Protein AF-A0A382L899-F1 (afdb_monomer)

Secondary structure (DSSP, 8-state):
-EEE--SSGGG-EEEEEEE--TTSSS-TT---TT-EEEEEETTS-EEEEEEE-HHHH-SSPPTT--EEEEE--HHHHTT--TT-EEEEEEE-TTS-EEEEEEEPPPP--EES--TT---TTS--GGG-PPTT--EEEEEPPPTT---EEEEEEE-SHHHHHGGGT----SSEEEEEEE-STT--EEEE-S--

Nearest PDB structures (foldseek):
  9eq7-assembly1_Z  TM=5.914E-01  e=5.372E-01  Halobacterium salinarum
  6tzz-assembly2_B  TM=4.835E-01  e=3.837E-01  Tetrahymena thermophila
  8cwm-assembly1_F  TM=2.774E-01  e=1.393E+00  Saccharolobus islandicus REY15A
  7pav-assembly1_B  TM=2.976E-01  e=3.823E+00  Homo sapiens
  8d3t-assembly1_A  TM=3.963E-01  e=7.924E+00  Populus trichocarpa

Mean predicted aligned error: 8.13 Å

Radius of gyration: 20.51 Å; Cα contacts (8 Å, |Δi|>4): 385; chains: 1; bounding box: 55×34×56 Å

Structure (mmCIF, N/CA/C/O backbone):
data_AF-A0A382L899-F1
#
_entry.id   AF-A0A382L899-F1
#
loop_
_atom_site.group_PDB
_atom_site.id
_atom_site.type_symbol
_atom_site.label_atom_id
_atom_site.label_alt_id
_atom_site.label_comp_id
_atom_site.label_asym_id
_atom_site.label_entity_id
_atom_site.label_seq_id
_atom_site.pdbx_PDB_ins_code
_atom_site.Cartn_x
_atom_site.Cartn_y
_atom_site.Cartn_z
_atom_site.occupancy
_atom_site.B_iso_or_equiv
_atom_site.auth_seq_id
_atom_site.auth_comp_id
_atom_site.auth_asym_id
_atom_site.auth_atom_id
_atom_site.pdbx_PDB_model_num
ATOM 1 N N . VAL A 1 1 ? -6.346 2.398 3.338 1.00 85.19 1 VAL A N 1
ATOM 2 C CA . VAL A 1 1 ? -5.370 2.426 4.455 1.00 85.19 1 VAL A CA 1
ATOM 3 C C . VAL A 1 1 ? -4.078 1.818 3.960 1.00 85.19 1 VAL A C 1
ATOM 5 O O . VAL A 1 1 ? -4.133 0.823 3.250 1.00 85.19 1 VAL A O 1
ATOM 8 N N . PHE A 1 2 ? -2.958 2.427 4.316 1.00 88.25 2 PHE A N 1
ATOM 9 C CA . PHE A 1 2 ? -1.604 1.982 4.032 1.00 88.25 2 PHE A CA 1
ATOM 10 C C . PHE A 1 2 ? -0.895 1.750 5.362 1.00 88.25 2 PHE A C 1
ATOM 12 O O . PHE A 1 2 ? -0.991 2.583 6.266 1.00 88.25 2 PHE A O 1
ATOM 19 N N . VAL A 1 3 ? -0.206 0.619 5.461 1.00 88.62 3 VAL A N 1
ATOM 20 C CA . VAL A 1 3 ? 0.622 0.258 6.611 1.00 88.62 3 VAL A CA 1
ATOM 21 C C . VAL A 1 3 ? 2.033 0.048 6.093 1.00 88.62 3 VAL A C 1
ATOM 23 O O . VAL A 1 3 ? 2.246 -0.799 5.226 1.00 88.62 3 VAL A O 1
ATOM 26 N N . THR A 1 4 ? 2.966 0.834 6.610 1.00 88.94 4 THR A N 1
ATOM 27 C CA . THR A 1 4 ? 4.389 0.741 6.300 1.00 88.94 4 THR A CA 1
ATOM 28 C C . THR A 1 4 ? 5.099 0.251 7.547 1.00 88.94 4 THR A C 1
ATOM 30 O O . THR A 1 4 ? 5.046 0.921 8.578 1.00 88.94 4 THR A O 1
ATOM 33 N N . LEU A 1 5 ? 5.746 -0.910 7.443 1.00 90.06 5 LEU A N 1
ATOM 34 C CA . LEU A 1 5 ? 6.686 -1.372 8.455 1.00 90.06 5 LEU A CA 1
ATOM 35 C C . LEU A 1 5 ? 8.097 -0.966 8.033 1.00 90.06 5 LEU A C 1
ATOM 37 O O . LEU A 1 5 ? 8.497 -1.258 6.904 1.00 90.06 5 LEU A O 1
ATOM 41 N N . ALA A 1 6 ? 8.812 -0.284 8.918 1.00 88.56 6 ALA A N 1
ATOM 42 C CA . ALA A 1 6 ? 10.205 0.094 8.723 1.00 88.56 6 ALA A CA 1
ATOM 43 C C . ALA A 1 6 ? 11.147 -0.928 9.387 1.00 88.56 6 ALA A C 1
ATOM 45 O O . ALA A 1 6 ? 10.700 -1.850 10.073 1.00 88.56 6 ALA A O 1
ATOM 46 N N . GLU A 1 7 ? 12.455 -0.802 9.140 1.00 85.50 7 GLU A N 1
ATOM 47 C CA . GLU A 1 7 ? 13.456 -1.624 9.839 1.00 85.50 7 GLU A CA 1
ATOM 48 C C . GLU A 1 7 ? 13.479 -1.314 11.340 1.00 85.50 7 GLU A C 1
ATOM 50 O O . GLU A 1 7 ? 13.544 -2.234 12.157 1.00 85.50 7 GLU A O 1
ATOM 55 N N . ASP A 1 8 ? 13.385 -0.029 11.693 1.00 90.19 8 ASP A N 1
ATOM 56 C CA . ASP A 1 8 ? 13.096 0.418 13.050 1.00 90.19 8 ASP A CA 1
ATOM 57 C C . ASP A 1 8 ? 11.579 0.515 13.225 1.00 90.19 8 ASP A C 1
ATOM 59 O O . ASP A 1 8 ? 10.897 1.228 12.488 1.00 90.19 8 ASP A O 1
ATOM 63 N N . SER A 1 9 ? 11.035 -0.199 14.209 1.00 91.88 9 SER A N 1
ATOM 64 C CA . SER A 1 9 ? 9.599 -0.179 14.475 1.00 91.88 9 SER A CA 1
ATOM 65 C C . SER A 1 9 ? 9.089 1.213 14.843 1.00 91.88 9 SER A C 1
ATOM 67 O O . SER A 1 9 ? 7.928 1.512 14.583 1.00 91.88 9 SER A O 1
ATOM 69 N N . GLU A 1 10 ? 9.924 2.082 15.417 1.00 93.06 10 GLU A N 1
ATOM 70 C CA . GLU A 1 10 ? 9.529 3.460 15.744 1.00 93.06 10 GLU A CA 1
ATOM 71 C C . GLU A 1 10 ? 9.222 4.304 14.495 1.00 93.06 10 GLU A C 1
ATOM 73 O O . GLU A 1 10 ? 8.473 5.278 14.581 1.00 93.06 10 GLU A O 1
ATOM 78 N N . ASP A 1 11 ? 9.710 3.878 13.327 1.00 93.25 11 ASP A N 1
ATOM 79 C CA . ASP A 1 11 ? 9.445 4.503 12.030 1.00 93.25 11 ASP A CA 1
ATOM 80 C C . ASP A 1 11 ? 8.242 3.873 11.297 1.00 93.25 11 ASP A C 1
ATOM 82 O O . ASP A 1 11 ? 7.959 4.203 10.140 1.00 93.25 11 ASP A O 1
ATOM 86 N N . ASN A 1 12 ? 7.501 2.964 11.943 1.00 95.06 12 ASN A N 1
ATOM 87 C CA . ASN A 1 12 ? 6.272 2.414 11.377 1.00 95.06 12 ASN A CA 1
ATOM 88 C C . ASN A 1 12 ? 5.220 3.512 11.167 1.00 95.06 12 ASN A C 1
ATOM 90 O O . ASN A 1 12 ? 4.975 4.358 12.028 1.00 95.06 12 ASN A O 1
ATOM 94 N N . VAL A 1 13 ? 4.502 3.438 10.044 1.00 95.19 13 VAL A N 1
ATOM 95 C CA . VAL A 1 13 ? 3.466 4.418 9.692 1.00 95.19 13 VAL A CA 1
ATOM 96 C C . VAL A 1 13 ? 2.171 3.722 9.300 1.00 95.19 13 VAL A C 1
ATOM 98 O O . VAL A 1 13 ? 2.149 2.840 8.441 1.00 95.19 13 VAL A O 1
ATOM 101 N N . VAL A 1 14 ? 1.057 4.182 9.874 1.00 96.25 14 VAL A N 1
ATOM 102 C CA . VAL A 1 14 ? -0.297 3.809 9.447 1.00 96.25 14 VAL A CA 1
ATOM 103 C C . VAL A 1 14 ? -1.040 5.060 9.013 1.00 96.25 14 VAL A C 1
ATOM 105 O O . VAL A 1 14 ? -1.263 5.970 9.812 1.00 96.25 14 VAL A O 1
ATOM 108 N N . ARG A 1 15 ? -1.444 5.096 7.744 1.00 96.00 15 ARG A N 1
ATOM 109 C CA . ARG A 1 15 ? -2.115 6.252 7.141 1.00 96.00 15 ARG A CA 1
ATOM 110 C C . ARG A 1 15 ? -3.273 5.851 6.244 1.00 96.00 15 ARG A C 1
ATOM 112 O O . ARG A 1 15 ? -3.323 4.741 5.716 1.00 96.00 15 ARG A O 1
ATOM 119 N N . ALA A 1 16 ? -4.216 6.750 6.029 1.00 94.81 16 ALA A N 1
ATOM 120 C CA . ALA A 1 16 ? -5.338 6.534 5.128 1.00 94.81 16 ALA A CA 1
ATOM 121 C C . ALA A 1 16 ? -5.634 7.811 4.357 1.00 94.81 16 ALA A C 1
ATOM 123 O O . ALA A 1 16 ? -5.711 8.878 4.947 1.00 94.81 16 ALA A O 1
ATOM 124 N N . PHE A 1 17 ? -5.842 7.693 3.051 1.00 93.38 17 PHE A N 1
ATOM 125 C CA . PHE A 1 17 ? -6.373 8.779 2.243 1.00 93.38 17 PHE A CA 1
ATOM 126 C C . PHE A 1 17 ? -7.778 8.393 1.789 1.00 93.38 17 PHE A C 1
ATOM 128 O O . PHE A 1 17 ? -7.949 7.353 1.147 1.00 93.38 17 PHE A O 1
ATOM 135 N N . LEU A 1 18 ? -8.776 9.183 2.179 1.00 92.31 18 LEU A N 1
ATOM 136 C CA . LEU A 1 18 ? -10.170 8.990 1.786 1.00 92.31 18 LEU A CA 1
ATOM 137 C C . LEU A 1 18 ? -10.509 10.001 0.696 1.00 92.31 18 LEU A C 1
ATOM 139 O O . LEU A 1 18 ? -10.332 11.201 0.897 1.00 92.31 18 LEU A O 1
ATOM 143 N N . HIS A 1 19 ? -11.014 9.518 -0.436 1.00 89.31 19 HIS A N 1
ATOM 144 C CA . HIS A 1 19 ? -11.458 10.360 -1.541 1.00 89.31 19 HIS A CA 1
ATOM 145 C C . HIS A 1 19 ? -12.706 9.781 -2.212 1.00 89.31 19 HIS A C 1
ATOM 147 O O . HIS A 1 19 ? -12.933 8.568 -2.202 1.00 89.31 19 HIS A O 1
ATOM 153 N N . GLY A 1 20 ? -13.502 10.657 -2.826 1.00 82.62 20 GLY A N 1
ATOM 154 C CA . GLY A 1 20 ? -14.602 10.250 -3.695 1.00 82.62 20 GLY A CA 1
ATOM 155 C C . GLY A 1 20 ? -14.071 9.668 -5.005 1.00 82.62 20 GLY A C 1
ATOM 156 O O . GLY A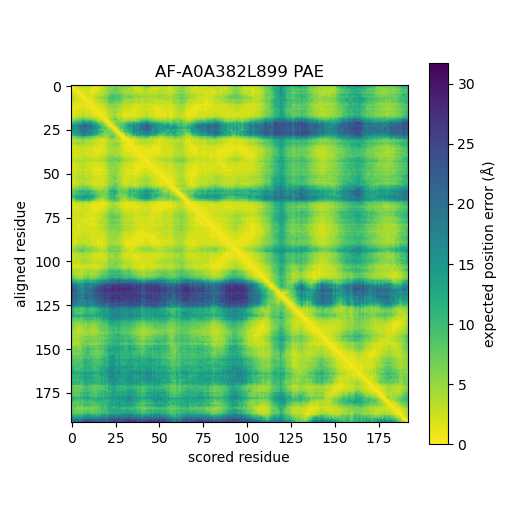 1 20 ? -13.020 10.078 -5.506 1.00 82.62 20 GLY A O 1
ATOM 157 N N . THR A 1 21 ? -14.793 8.710 -5.581 1.00 74.12 21 THR A N 1
ATOM 158 C CA . THR A 1 21 ? -14.499 8.206 -6.931 1.00 74.12 21 THR A CA 1
ATOM 159 C C . THR A 1 21 ? -15.583 8.685 -7.893 1.00 74.12 21 THR A C 1
ATOM 161 O O . THR A 1 21 ? -16.743 8.739 -7.493 1.00 74.12 21 THR A O 1
ATOM 164 N N . PRO A 1 22 ? -15.270 8.978 -9.170 1.00 65.38 22 PRO A N 1
ATOM 165 C CA . PRO A 1 22 ? -16.273 9.435 -10.139 1.00 65.38 22 PRO A CA 1
ATOM 166 C C . PRO A 1 22 ? -17.420 8.441 -10.383 1.00 65.38 22 PRO A C 1
ATOM 168 O O . PRO A 1 22 ? -18.494 8.835 -10.824 1.00 65.38 22 PRO A O 1
ATOM 171 N N . ALA A 1 23 ? -17.184 7.150 -10.125 1.00 64.88 23 ALA A N 1
ATOM 172 C CA . ALA A 1 23 ? -18.192 6.092 -10.204 1.00 64.88 23 ALA A CA 1
ATOM 173 C C . ALA A 1 23 ? -18.998 5.919 -8.899 1.00 64.88 23 ALA A C 1
ATOM 175 O O . ALA A 1 23 ? -19.940 5.128 -8.858 1.00 64.88 23 ALA A O 1
ATOM 176 N N . GLY A 1 24 ? -18.604 6.611 -7.828 1.00 64.31 24 GLY A N 1
ATOM 177 C CA . GLY A 1 24 ? -19.260 6.592 -6.528 1.00 64.31 24 GLY A CA 1
ATOM 178 C C . GLY A 1 24 ? -20.363 7.642 -6.403 1.00 64.31 24 GLY A C 1
ATOM 179 O O . GLY A 1 24 ? -20.535 8.508 -7.255 1.00 64.31 24 GLY A O 1
ATOM 180 N N . ALA A 1 25 ? -21.118 7.559 -5.306 1.00 64.12 25 ALA A N 1
ATOM 181 C CA . ALA A 1 25 ? -22.147 8.544 -4.967 1.00 64.12 25 ALA A CA 1
ATOM 182 C C . ALA A 1 25 ? -21.564 9.897 -4.509 1.00 64.12 25 ALA A C 1
ATOM 184 O O . ALA A 1 25 ? -22.263 10.906 -4.538 1.00 64.12 25 ALA A O 1
ATOM 185 N N . GLU A 1 26 ? -20.293 9.908 -4.101 1.00 66.19 26 GLU A N 1
ATOM 186 C CA . GLU A 1 26 ? -19.588 11.080 -3.582 1.00 66.19 26 GLU A CA 1
ATOM 187 C C . GLU A 1 26 ? -18.778 11.762 -4.689 1.00 66.19 26 GLU A C 1
ATOM 189 O O . GLU A 1 26 ? -18.123 11.097 -5.496 1.00 66.19 26 GLU A O 1
ATOM 194 N N . SER A 1 27 ? -18.781 13.096 -4.704 1.00 65.25 27 SER A N 1
ATOM 195 C CA . SER A 1 27 ? -17.999 13.865 -5.676 1.00 65.25 27 SER A CA 1
ATOM 196 C C . SER A 1 27 ? -16.500 13.611 -5.493 1.00 65.25 27 SER A C 1
ATOM 198 O O . SER A 1 27 ? -16.002 13.562 -4.369 1.00 65.25 27 SER A O 1
ATOM 200 N N . GLY A 1 28 ? -15.742 13.566 -6.593 1.00 63.97 28 GLY A N 1
ATOM 201 C CA . GLY A 1 28 ? -14.272 13.555 -6.549 1.00 63.97 28 GLY A CA 1
ATOM 202 C C . GLY A 1 28 ? -13.659 14.791 -5.870 1.00 63.97 28 GLY A C 1
ATOM 203 O O . GLY A 1 28 ? -12.487 14.772 -5.512 1.00 63.97 28 GLY A O 1
ATOM 204 N N . SER A 1 29 ? -14.448 15.849 -5.650 1.00 70.56 29 SER A N 1
ATOM 205 C CA . SER A 1 29 ? -14.047 17.080 -4.954 1.00 70.56 29 SER A CA 1
ATOM 206 C C . SER A 1 29 ? -14.394 17.113 -3.457 1.00 70.56 29 SER A C 1
ATOM 208 O O . SER A 1 29 ? -14.235 18.151 -2.819 1.00 70.56 29 SER A O 1
ATOM 210 N N . GLN A 1 30 ? -14.957 16.039 -2.907 1.00 82.00 30 GLN A N 1
ATOM 211 C CA . GLN A 1 30 ? -15.430 15.995 -1.523 1.00 82.00 30 GLN A CA 1
ATOM 212 C C . GLN A 1 30 ? -14.285 15.754 -0.531 1.00 82.00 30 GLN A C 1
ATOM 214 O O . GLN A 1 30 ? -13.369 14.979 -0.810 1.00 82.00 30 GLN A O 1
ATOM 219 N N . THR A 1 31 ? -14.360 16.399 0.635 1.00 88.69 31 THR A N 1
ATOM 220 C CA . THR A 1 31 ? -13.518 16.086 1.798 1.00 88.69 31 THR A CA 1
ATOM 221 C C . THR A 1 31 ? -14.302 15.256 2.810 1.00 88.69 31 THR A C 1
ATOM 223 O O . THR A 1 31 ? -15.532 15.205 2.783 1.00 88.69 31 THR A O 1
ATOM 226 N N . PHE A 1 32 ? -13.573 14.576 3.687 1.00 93.12 32 PHE A N 1
ATOM 227 C CA . PHE A 1 32 ? -14.106 13.630 4.665 1.00 93.12 32 PHE A CA 1
ATOM 228 C C . PHE A 1 32 ? -13.592 13.966 6.068 1.00 93.12 32 PHE A C 1
ATOM 230 O O . PHE A 1 32 ? -13.299 13.071 6.849 1.00 93.12 32 PHE A O 1
ATOM 237 N N . ASP A 1 33 ? -13.433 15.254 6.382 1.00 94.19 33 ASP A N 1
ATOM 238 C CA . ASP A 1 33 ? -12.776 15.730 7.612 1.00 94.19 33 ASP A CA 1
ATOM 239 C C . ASP A 1 33 ? -13.521 15.338 8.902 1.00 94.19 33 ASP A C 1
ATOM 241 O O . ASP A 1 33 ? -12.948 15.354 9.989 1.00 94.19 33 ASP A O 1
ATOM 245 N N . ASP A 1 34 ? -14.796 14.970 8.782 1.00 94.31 34 ASP A N 1
ATOM 246 C CA . ASP A 1 34 ? -15.654 14.480 9.859 1.00 94.31 34 ASP A CA 1
ATOM 247 C C . ASP A 1 34 ? -15.700 12.946 9.970 1.00 94.31 34 ASP A C 1
ATOM 249 O O . ASP A 1 34 ? -16.343 12.413 10.881 1.00 94.31 34 ASP A O 1
ATOM 253 N N . ALA A 1 35 ? -15.011 12.222 9.082 1.00 96.56 35 ALA A N 1
ATOM 254 C CA . ALA A 1 35 ? -14.949 10.772 9.142 1.00 96.56 35 ALA A CA 1
ATOM 255 C C . ALA A 1 35 ? -14.094 10.295 10.325 1.00 96.56 35 ALA A C 1
ATOM 257 O O . ALA A 1 35 ? -13.056 10.866 10.665 1.00 96.56 35 ALA A O 1
ATOM 258 N N . ARG A 1 36 ? -14.506 9.181 10.931 1.00 97.75 36 ARG A N 1
ATOM 259 C CA . ARG A 1 36 ? -13.714 8.452 11.924 1.00 97.75 36 ARG A CA 1
ATOM 260 C C . ARG A 1 36 ? -13.094 7.237 11.260 1.00 97.75 36 ARG A C 1
ATOM 262 O O . ARG A 1 36 ? -13.821 6.372 10.779 1.00 97.75 36 ARG A O 1
ATOM 269 N N . VAL A 1 37 ? -11.767 7.165 11.273 1.00 98.06 37 VAL A N 1
ATOM 270 C CA . VAL A 1 37 ? -11.007 6.043 10.718 1.00 98.06 37 VAL A CA 1
ATOM 271 C C . VAL A 1 37 ? -10.338 5.287 11.857 1.00 98.06 37 VAL A C 1
ATOM 273 O O . VAL A 1 37 ? -9.529 5.847 12.600 1.00 98.06 37 VAL A O 1
ATOM 276 N N . THR A 1 38 ? -10.667 4.009 11.986 1.00 98.19 38 THR A N 1
ATOM 277 C CA . THR A 1 38 ? -10.187 3.152 13.066 1.00 98.19 38 THR A CA 1
ATOM 278 C C . THR A 1 38 ? -9.619 1.862 12.492 1.00 98.19 38 THR A C 1
ATOM 280 O O . THR A 1 38 ? -10.233 1.221 11.642 1.00 98.19 38 THR A O 1
ATOM 283 N N . VAL A 1 39 ? -8.426 1.490 12.953 1.00 98.06 39 VAL A N 1
ATOM 284 C CA . VAL A 1 39 ? -7.794 0.205 12.652 1.00 98.06 39 VAL A CA 1
ATOM 285 C C . VAL A 1 39 ? -7.696 -0.595 13.942 1.00 98.06 39 VAL A C 1
ATOM 287 O O . VAL A 1 39 ? -7.146 -0.108 14.926 1.00 98.06 39 VAL A O 1
ATOM 290 N N . THR A 1 40 ? -8.195 -1.824 13.938 1.00 98.19 40 THR A N 1
ATOM 291 C CA . THR A 1 40 ? -8.168 -2.721 15.094 1.00 98.19 40 THR A CA 1
ATOM 292 C C . THR A 1 40 ? -7.349 -3.956 14.759 1.00 98.19 40 THR A C 1
ATOM 294 O O . 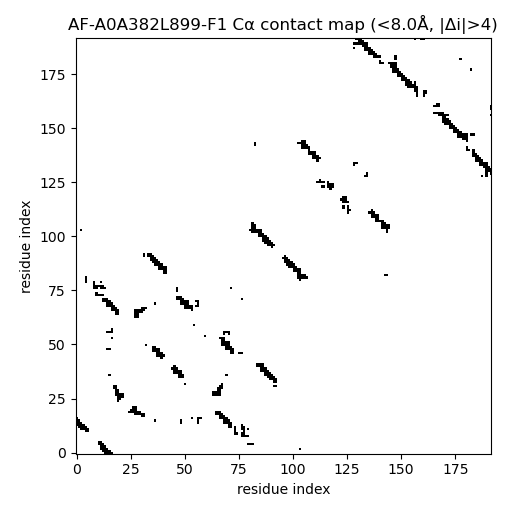THR A 1 40 ? -7.602 -4.638 13.768 1.00 98.19 40 THR A O 1
ATOM 297 N N . ARG A 1 41 ? -6.348 -4.255 15.584 1.00 97.44 41 ARG A N 1
ATOM 298 C CA . ARG A 1 41 ? -5.599 -5.509 15.507 1.00 97.44 41 ARG A CA 1
ATOM 299 C C . ARG A 1 41 ? -6.359 -6.615 16.237 1.00 97.44 41 ARG A C 1
ATOM 301 O O . ARG A 1 41 ? -7.108 -6.353 17.174 1.00 97.44 41 ARG A O 1
ATOM 308 N N . ALA A 1 42 ? -6.133 -7.865 15.838 1.00 95.69 42 ALA A N 1
ATOM 309 C CA . ALA A 1 42 ? -6.801 -9.044 16.397 1.00 95.69 42 ALA A CA 1
ATOM 310 C C . ALA A 1 42 ? -6.720 -9.208 17.934 1.00 95.69 42 ALA A C 1
ATOM 312 O O . ALA A 1 42 ? -7.553 -9.903 18.510 1.00 95.69 42 ALA A O 1
ATOM 313 N N . ASP A 1 43 ? -5.741 -8.595 18.607 1.00 96.00 43 ASP A N 1
ATOM 314 C CA . ASP A 1 43 ? -5.614 -8.593 20.073 1.00 96.00 43 ASP A CA 1
ATOM 315 C C . ASP A 1 43 ? -6.445 -7.494 20.767 1.00 96.00 43 ASP A C 1
ATOM 317 O O . ASP A 1 43 ? -6.432 -7.388 21.992 1.00 96.00 43 ASP A O 1
ATOM 321 N N . GLY A 1 44 ? -7.179 -6.687 19.997 1.00 96.12 44 GLY A N 1
ATOM 322 C CA . GLY A 1 44 ? -8.001 -5.578 20.475 1.00 96.12 44 GLY A CA 1
ATOM 323 C C . GLY A 1 44 ? -7.280 -4.229 20.514 1.00 96.12 44 GLY A C 1
ATOM 324 O O . GLY A 1 44 ? -7.919 -3.217 20.819 1.00 96.12 44 GLY A O 1
ATOM 325 N N . LEU A 1 45 ? -5.982 -4.170 20.181 1.00 96.62 45 LEU A N 1
ATOM 326 C CA . LEU A 1 45 ? -5.292 -2.891 20.027 1.00 96.62 45 LEU A CA 1
ATOM 327 C C . LEU A 1 45 ? -5.994 -2.063 18.947 1.00 96.62 45 LEU A C 1
ATOM 329 O O . LEU A 1 45 ? -6.209 -2.534 17.832 1.00 96.62 45 LEU A O 1
ATOM 333 N N . THR A 1 46 ? -6.328 -0.819 19.276 1.00 97.50 46 THR A N 1
ATOM 334 C CA . THR A 1 46 ? -7.065 0.072 18.382 1.00 97.50 46 THR A CA 1
ATOM 335 C C . THR A 1 46 ? -6.253 1.325 18.087 1.00 97.50 46 THR A C 1
ATOM 337 O O . THR A 1 46 ? -5.852 2.045 18.998 1.00 97.50 46 THR A O 1
ATOM 340 N N . LEU A 1 47 ? -6.054 1.601 16.803 1.00 97.56 47 LEU A N 1
ATOM 341 C CA . LEU A 1 47 ? -5.430 2.801 16.276 1.00 97.56 47 LEU A CA 1
ATOM 342 C C . LEU A 1 47 ? -6.539 3.693 15.720 1.00 97.56 47 LEU A C 1
ATOM 344 O O . LEU A 1 47 ? -7.154 3.378 14.701 1.00 97.56 47 LEU A O 1
ATOM 348 N N . SER A 1 48 ? -6.811 4.806 16.396 1.00 97.31 48 SER A N 1
ATOM 349 C CA . SER A 1 48 ? -7.658 5.862 15.834 1.00 97.31 48 SER A CA 1
ATOM 350 C C . SER A 1 48 ? -6.781 6.789 15.006 1.00 97.31 48 SER A C 1
ATOM 352 O O . SER A 1 48 ? -5.825 7.357 15.533 1.00 97.31 48 SER A O 1
ATOM 354 N N . LEU A 1 49 ? -7.080 6.920 13.716 1.00 98.06 49 LEU A N 1
ATOM 355 C CA . LEU A 1 49 ? -6.338 7.818 12.845 1.00 98.06 49 LEU A CA 1
ATOM 356 C C . LEU A 1 49 ? -6.986 9.205 12.892 1.00 98.06 49 LEU A C 1
ATOM 358 O O . LEU A 1 49 ? -8.210 9.338 12.837 1.00 98.06 49 LEU A O 1
ATOM 362 N N . VAL A 1 50 ? -6.155 10.238 12.979 1.00 97.25 50 VAL A N 1
ATOM 363 C CA . VAL A 1 50 ? -6.582 11.640 13.050 1.00 97.25 50 VAL A CA 1
ATOM 364 C C . VAL A 1 50 ? -6.309 12.350 11.735 1.00 97.25 50 VAL A C 1
ATOM 366 O O . VAL A 1 50 ? -5.339 12.024 11.049 1.00 97.25 50 VAL A O 1
ATOM 369 N N . VAL A 1 51 ? -7.153 13.327 11.396 1.00 96.94 51 VAL A N 1
ATOM 370 C CA . VAL A 1 51 ? -6.971 14.160 10.201 1.00 96.94 51 VAL A CA 1
ATOM 371 C C . VAL A 1 51 ? -5.583 14.797 10.213 1.00 96.94 51 VAL A C 1
ATOM 373 O O . VAL A 1 51 ? -5.139 15.336 11.229 1.00 96.94 51 VAL A O 1
ATOM 376 N N . ASN A 1 52 ? -4.904 14.736 9.073 1.00 96.38 52 ASN A N 1
ATOM 377 C CA . ASN A 1 52 ? -3.582 15.305 8.874 1.00 96.38 52 ASN A CA 1
ATOM 378 C C . ASN A 1 52 ? -3.480 15.975 7.494 1.00 96.38 52 ASN A C 1
ATOM 380 O O . ASN A 1 52 ? -4.410 15.948 6.687 1.00 96.38 52 ASN A O 1
ATOM 384 N N . ARG A 1 53 ? -2.337 16.606 7.233 1.00 93.19 53 ARG A N 1
ATOM 385 C CA . ARG A 1 53 ? -2.014 17.237 5.957 1.00 93.19 53 ARG A CA 1
ATOM 386 C C . ARG A 1 53 ? -1.881 16.175 4.867 1.00 93.19 53 ARG A C 1
ATOM 388 O O . ARG A 1 53 ? -1.358 15.088 5.108 1.00 93.19 53 ARG A O 1
ATOM 395 N N . ASN A 1 54 ? -2.348 16.484 3.661 1.00 90.25 54 ASN A N 1
ATOM 396 C CA . ASN A 1 54 ? -2.406 15.499 2.583 1.00 90.25 54 ASN A CA 1
ATOM 397 C C . ASN A 1 54 ? -1.022 15.023 2.120 1.00 90.25 54 ASN A C 1
ATOM 399 O O . ASN A 1 54 ? -0.899 13.885 1.669 1.00 90.25 54 ASN A O 1
ATOM 403 N N . GLU A 1 55 ? 0.008 15.840 2.308 1.00 89.94 55 GLU A N 1
ATOM 404 C CA . GLU A 1 55 ? 1.409 15.547 2.002 1.00 89.94 55 GLU A CA 1
ATOM 405 C C . GLU A 1 55 ? 1.976 14.397 2.856 1.00 89.94 55 GLU A C 1
ATOM 407 O O . GLU A 1 55 ? 2.937 13.746 2.454 1.00 89.94 55 GLU A O 1
ATOM 412 N N . GLU A 1 56 ? 1.362 14.093 4.007 1.00 90.69 56 GLU A N 1
ATOM 413 C CA . GLU A 1 56 ? 1.735 12.930 4.829 1.00 90.69 56 GLU A CA 1
ATOM 414 C C . GLU A 1 56 ? 1.236 11.608 4.211 1.00 90.69 56 GLU A C 1
ATOM 416 O O . GLU A 1 56 ? 1.821 10.537 4.413 1.00 90.69 56 GLU A O 1
ATOM 421 N N . CYS A 1 57 ? 0.141 11.664 3.443 1.00 89.94 57 CYS A N 1
ATOM 422 C CA . CYS A 1 57 ? -0.449 10.505 2.775 1.00 89.94 57 CYS A CA 1
ATOM 423 C C . CYS A 1 57 ? 0.017 10.339 1.330 1.00 89.94 57 CYS A C 1
ATOM 425 O O . CYS A 1 57 ? 0.179 9.206 0.872 1.00 89.94 57 CYS A O 1
ATOM 427 N N . LEU A 1 58 ? 0.188 11.445 0.611 1.00 85.75 58 LEU A N 1
ATOM 428 C CA . LEU A 1 58 ? 0.395 11.466 -0.829 1.00 85.75 58 LEU A CA 1
ATOM 429 C C . LEU A 1 58 ? 1.659 12.246 -1.169 1.00 85.75 58 LEU A C 1
ATOM 431 O O . LEU A 1 58 ? 1.834 13.381 -0.737 1.00 85.75 58 LEU A O 1
ATOM 435 N N . ARG A 1 59 ? 2.507 11.646 -2.006 1.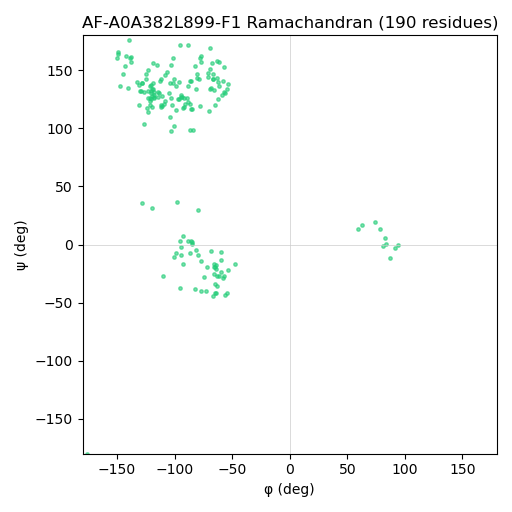00 78.62 59 ARG A N 1
ATOM 436 C CA . ARG A 1 59 ? 3.637 12.351 -2.620 1.00 78.62 59 ARG A CA 1
ATOM 437 C C . ARG A 1 59 ? 3.178 13.234 -3.780 1.00 78.62 59 ARG A C 1
ATOM 439 O O . ARG A 1 59 ? 3.645 14.358 -3.905 1.00 78.62 59 ARG A O 1
ATOM 446 N N . ASP A 1 60 ? 2.243 12.722 -4.579 1.00 75.94 60 ASP A N 1
ATOM 447 C CA . ASP A 1 60 ? 1.621 13.414 -5.703 1.00 75.94 60 ASP A CA 1
ATOM 448 C C . ASP A 1 60 ? 0.097 13.331 -5.575 1.00 75.94 60 ASP A C 1
ATOM 450 O O . ASP A 1 60 ? -0.458 12.289 -5.216 1.00 75.94 60 ASP A O 1
ATOM 454 N N . HIS A 1 61 ? -0.596 14.428 -5.877 1.00 68.75 61 HIS A N 1
ATOM 455 C CA . HIS A 1 61 ? -2.055 14.452 -5.856 1.00 68.75 61 HIS A CA 1
ATOM 456 C C . HIS A 1 61 ? -2.621 13.858 -7.150 1.00 68.75 61 HIS A C 1
ATOM 458 O O . HIS A 1 61 ? -2.180 14.247 -8.239 1.00 68.75 61 HIS A O 1
ATOM 464 N N . PRO A 1 62 ? -3.628 12.969 -7.078 1.00 67.12 62 PRO A N 1
ATOM 465 C CA . PRO A 1 62 ? -4.328 12.550 -8.277 1.00 67.12 62 PRO A CA 1
ATOM 466 C C . PRO A 1 62 ? -4.991 13.772 -8.921 1.00 67.12 62 PRO A C 1
ATOM 468 O O . PRO A 1 62 ? -5.590 14.605 -8.235 1.00 67.12 62 PRO A O 1
ATOM 471 N N . LYS A 1 63 ? -4.882 13.887 -10.250 1.00 68.06 63 LYS A N 1
ATOM 472 C CA . LYS A 1 63 ? -5.578 14.942 -10.994 1.00 68.06 63 LYS A CA 1
ATOM 473 C C . LYS A 1 63 ? -7.074 14.842 -10.707 1.00 68.06 63 LYS A C 1
ATOM 475 O O . LYS A 1 63 ? -7.642 13.757 -10.789 1.00 68.06 63 LYS A O 1
ATOM 480 N N . ASP A 1 64 ? -7.672 15.975 -10.353 1.00 68.62 64 ASP A N 1
ATOM 481 C CA . ASP A 1 64 ? -9.103 16.120 -10.069 1.00 68.62 64 ASP A CA 1
ATOM 482 C C . ASP A 1 64 ? -9.626 15.306 -8.868 1.00 68.62 64 ASP A C 1
ATOM 484 O O . ASP A 1 64 ? -10.837 15.147 -8.714 1.00 68.62 64 ASP A O 1
ATOM 488 N N . ALA A 1 65 ? -8.740 14.827 -7.986 1.00 67.62 65 ALA A N 1
ATOM 489 C CA . ALA A 1 65 ? -9.130 14.183 -6.736 1.00 67.62 65 ALA A CA 1
ATOM 490 C C . ALA A 1 65 ? -8.817 15.079 -5.534 1.00 67.62 65 ALA A C 1
ATOM 492 O O . ALA A 1 65 ? -7.676 15.473 -5.294 1.00 67.62 65 ALA A O 1
ATOM 493 N N . THR A 1 66 ? -9.851 15.365 -4.751 1.00 82.19 66 THR A N 1
ATOM 494 C CA . THR A 1 66 ? -9.746 15.922 -3.401 1.00 82.19 66 THR A CA 1
ATOM 495 C C . THR A 1 66 ? -9.995 14.803 -2.393 1.00 82.19 66 THR A C 1
ATOM 497 O O . THR A 1 66 ? -10.642 13.804 -2.704 1.00 82.19 66 THR A O 1
ATOM 500 N N . GLY A 1 67 ? -9.452 14.946 -1.190 1.00 90.56 67 GLY A N 1
ATOM 501 C CA . GLY A 1 67 ? -9.653 13.976 -0.128 1.00 90.56 67 GLY A CA 1
ATOM 502 C C . GLY A 1 67 ? -9.011 14.415 1.176 1.00 90.56 67 GLY A C 1
ATOM 503 O O . GLY A 1 67 ? -8.387 15.479 1.249 1.00 90.56 67 GLY A O 1
ATOM 504 N N . THR A 1 68 ? -9.163 13.565 2.184 1.00 94.69 68 THR A N 1
ATOM 505 C CA . THR A 1 68 ? -8.681 13.807 3.544 1.00 94.69 68 THR A CA 1
ATOM 506 C C . THR A 1 68 ? -7.677 12.726 3.928 1.00 94.69 68 THR A C 1
ATOM 508 O O . THR A 1 68 ? -7.950 11.526 3.803 1.00 94.69 68 THR A O 1
ATOM 511 N N . CYS A 1 69 ? -6.504 13.159 4.386 1.00 95.69 69 CYS A N 1
ATOM 512 C CA . CYS A 1 69 ? -5.484 12.296 4.962 1.00 95.69 69 CYS A CA 1
ATOM 513 C C . CYS A 1 69 ? -5.737 12.065 6.451 1.00 95.69 69 CYS A C 1
ATOM 515 O O . CYS A 1 69 ? -6.084 12.985 7.187 1.00 95.69 69 CYS A O 1
ATOM 517 N N . PHE A 1 70 ? -5.505 10.835 6.890 1.00 97.62 70 PHE A N 1
ATOM 518 C CA . PHE A 1 70 ? -5.571 10.409 8.276 1.00 97.62 70 PHE A CA 1
ATOM 519 C C . PHE A 1 70 ? -4.285 9.680 8.650 1.00 97.62 70 PHE A C 1
ATOM 521 O O . PHE A 1 70 ? -3.798 8.856 7.874 1.00 97.62 70 PHE A O 1
ATOM 528 N N . LEU A 1 71 ? -3.764 9.939 9.847 1.00 97.44 71 LEU A N 1
ATOM 529 C CA . LEU A 1 71 ? -2.526 9.352 10.359 1.00 97.44 71 LEU A CA 1
ATOM 530 C C . LEU A 1 71 ? -2.749 8.791 11.767 1.00 97.44 71 LEU A C 1
ATOM 532 O O . LEU A 1 71 ? -3.415 9.426 12.585 1.00 97.44 71 LEU A O 1
ATOM 536 N N . ALA A 1 72 ? -2.215 7.605 12.051 1.00 97.06 72 ALA A N 1
ATOM 537 C CA . ALA A 1 72 ? -2.219 7.043 13.400 1.00 97.06 72 ALA A CA 1
ATOM 538 C C . ALA A 1 72 ? -1.134 7.682 14.279 1.00 97.06 72 ALA A C 1
ATOM 540 O O . ALA A 1 72 ? -0.151 8.231 13.785 1.00 97.06 72 ALA A O 1
ATOM 541 N N . GLU A 1 73 ? -1.284 7.561 15.596 1.00 95.19 73 GLU A N 1
ATOM 542 C CA . GLU A 1 73 ? -0.222 7.909 16.540 1.00 95.19 73 GLU A CA 1
ATOM 543 C C . GLU A 1 73 ? 0.984 6.966 16.382 1.00 95.19 73 GLU A C 1
ATOM 545 O O . GLU A 1 73 ? 0.821 5.743 16.355 1.00 95.19 73 GLU A O 1
ATOM 550 N N . ALA A 1 74 ? 2.195 7.533 16.315 1.00 92.94 74 ALA A N 1
ATOM 551 C CA . ALA A 1 74 ? 3.432 6.788 16.062 1.00 92.94 74 ALA A CA 1
ATOM 552 C C . ALA A 1 74 ? 3.668 5.659 17.079 1.00 92.94 74 ALA A C 1
ATOM 554 O O . ALA A 1 74 ? 3.950 4.532 16.688 1.00 92.94 74 ALA A O 1
ATOM 555 N N . ALA A 1 75 ? 3.436 5.916 18.371 1.00 92.69 75 ALA A N 1
ATOM 556 C CA . ALA A 1 75 ? 3.614 4.918 19.431 1.00 92.69 75 ALA A CA 1
ATOM 557 C C . ALA A 1 75 ? 2.678 3.701 19.296 1.00 92.69 75 ALA A C 1
ATOM 559 O O . ALA A 1 75 ? 2.997 2.606 19.754 1.00 92.69 75 ALA A O 1
ATOM 560 N N . LEU A 1 76 ? 1.503 3.872 18.678 1.00 94.00 76 LEU A N 1
ATOM 561 C CA . LEU A 1 76 ? 0.607 2.750 18.394 1.00 94.00 76 LEU A CA 1
ATOM 562 C C . LEU A 1 76 ? 1.034 2.022 17.116 1.00 94.00 76 LEU A C 1
ATOM 564 O O . LEU A 1 76 ? 0.984 0.791 17.071 1.00 94.00 76 LE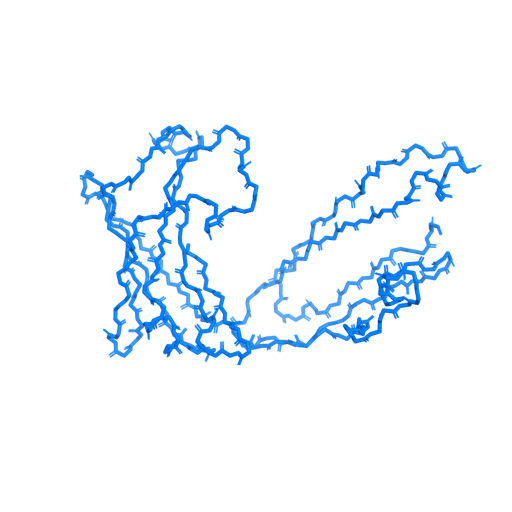U A O 1
ATOM 568 N N . ALA A 1 77 ? 1.482 2.762 16.098 1.00 94.69 77 ALA A N 1
ATOM 569 C CA . ALA A 1 77 ? 2.004 2.189 14.861 1.00 94.69 77 ALA A CA 1
ATOM 570 C C . ALA A 1 77 ? 3.277 1.355 15.096 1.00 94.69 77 ALA A C 1
ATOM 572 O O . ALA A 1 77 ? 3.424 0.294 14.483 1.00 94.69 77 ALA A O 1
ATOM 573 N N . SER A 1 78 ? 4.149 1.764 16.024 1.00 95.25 78 SER A N 1
ATOM 574 C CA . SER A 1 78 ? 5.388 1.038 16.333 1.00 95.25 78 SER A CA 1
ATOM 575 C C . SER A 1 78 ? 5.161 -0.337 16.950 1.00 95.25 78 SER A C 1
ATOM 577 O O . SER A 1 78 ? 6.000 -1.226 16.845 1.00 95.25 78 SER A O 1
ATOM 579 N N . SER A 1 79 ? 3.973 -0.575 17.503 1.00 95.19 79 SER A N 1
ATOM 580 C CA . SER A 1 79 ? 3.603 -1.885 18.033 1.00 95.19 79 SER A CA 1
ATOM 581 C C . SER A 1 79 ? 3.173 -2.905 16.969 1.00 95.19 79 SER A C 1
ATOM 583 O O . SER A 1 79 ? 2.963 -4.072 17.316 1.00 95.19 79 SER A O 1
ATOM 585 N N . LEU A 1 80 ? 2.991 -2.490 15.707 1.00 95.81 80 LEU A N 1
ATOM 586 C CA . LEU A 1 80 ? 2.569 -3.365 14.611 1.00 95.81 80 LEU A CA 1
ATOM 587 C C . LEU A 1 80 ? 3.732 -4.182 14.046 1.00 95.81 80 LEU A C 1
ATOM 589 O O . LEU A 1 80 ? 4.863 -3.709 13.956 1.00 95.81 80 LEU A O 1
ATOM 593 N N . GLN A 1 81 ? 3.429 -5.400 13.605 1.00 95.25 81 GLN A N 1
ATOM 594 C CA . GLN A 1 81 ? 4.419 -6.313 13.035 1.00 95.25 81 GLN A CA 1
ATOM 595 C C . GLN A 1 81 ? 3.867 -7.125 11.863 1.00 95.25 81 GLN A C 1
ATOM 597 O O . GLN A 1 81 ? 2.658 -7.279 11.678 1.00 95.25 81 GLN A O 1
ATOM 602 N N . ALA A 1 82 ? 4.777 -7.690 11.070 1.00 94.19 82 ALA A N 1
ATOM 603 C CA . ALA A 1 82 ? 4.418 -8.595 9.990 1.00 94.19 82 ALA A CA 1
ATOM 604 C C . ALA A 1 82 ? 3.543 -9.749 10.502 1.00 94.19 82 ALA A C 1
ATOM 606 O O . ALA A 1 82 ? 3.800 -10.345 11.546 1.00 94.19 82 ALA A O 1
ATOM 607 N N . GLY A 1 83 ? 2.512 -10.089 9.735 1.00 93.88 83 GLY A N 1
ATOM 608 C CA . GLY A 1 83 ? 1.545 -11.120 10.084 1.00 93.88 83 GLY A CA 1
ATOM 609 C C . GLY A 1 83 ? 0.373 -10.634 10.936 1.00 93.88 83 GLY A C 1
ATOM 610 O O . GLY A 1 83 ? -0.607 -11.379 11.022 1.00 93.88 83 GLY A O 1
ATOM 611 N N . ASP A 1 84 ? 0.402 -9.418 11.494 1.00 95.75 84 ASP A N 1
ATOM 612 C CA . ASP A 1 84 ? -0.743 -8.857 12.218 1.00 95.75 84 ASP A CA 1
ATOM 613 C C . ASP A 1 84 ? -1.982 -8.814 11.315 1.00 95.75 84 ASP A C 1
ATOM 615 O O . ASP A 1 84 ? -1.929 -8.371 10.164 1.00 95.75 84 ASP A O 1
ATOM 619 N N . ALA A 1 85 ? -3.108 -9.303 11.838 1.00 95.44 85 ALA A N 1
ATOM 620 C CA . ALA A 1 85 ? -4.409 -9.166 11.197 1.00 95.44 85 ALA A CA 1
ATOM 621 C C . ALA A 1 85 ? -5.057 -7.865 11.669 1.00 95.44 85 ALA A C 1
ATOM 623 O O . ALA A 1 85 ? -5.177 -7.639 12.876 1.00 95.44 85 ALA A O 1
ATOM 624 N N . LEU A 1 86 ? -5.455 -7.039 10.708 1.00 96.44 86 LEU A N 1
ATOM 625 C CA . LEU A 1 86 ? -6.013 -5.715 10.923 1.00 96.44 86 LEU A CA 1
ATOM 626 C C . LEU A 1 86 ? -7.414 -5.641 10.323 1.00 96.44 86 LEU A C 1
ATOM 628 O O . LEU A 1 86 ? -7.614 -5.985 9.157 1.00 96.44 86 LEU A O 1
ATOM 632 N N . GLU A 1 87 ? -8.352 -5.130 11.101 1.00 97.75 87 GLU A N 1
ATOM 633 C CA . GLU A 1 87 ? -9.684 -4.735 10.662 1.00 97.75 87 GLU A CA 1
ATOM 634 C C . GLU A 1 87 ? -9.742 -3.210 10.572 1.00 97.75 87 GLU A C 1
ATOM 636 O O . GLU A 1 87 ? -9.177 -2.500 11.399 1.00 97.75 87 GLU A O 1
ATOM 641 N N . LEU A 1 88 ? -10.391 -2.705 9.533 1.00 97.75 88 LEU A N 1
ATOM 642 C CA . LEU A 1 88 ? -10.599 -1.290 9.274 1.00 97.75 88 LEU A CA 1
ATOM 643 C C . LEU A 1 88 ? -12.085 -0.990 9.401 1.00 97.75 88 LEU A C 1
ATOM 645 O O . LEU A 1 88 ? -12.898 -1.627 8.734 1.00 97.75 88 LEU A O 1
ATOM 649 N N . GLU A 1 89 ? -12.405 0.043 10.166 1.00 98.06 89 GLU A N 1
ATOM 650 C CA . GLU A 1 89 ? -13.713 0.680 10.195 1.00 98.06 89 GLU A CA 1
ATOM 651 C C . GLU A 1 89 ? -13.567 2.158 9.815 1.00 98.06 89 GLU A C 1
ATOM 653 O O . GLU A 1 89 ? -12.718 2.881 10.342 1.00 98.06 89 GLU A O 1
ATOM 658 N N . ILE A 1 90 ? -14.400 2.613 8.882 1.00 97.50 90 ILE A N 1
ATOM 659 C CA . ILE A 1 90 ? -14.524 4.023 8.513 1.00 97.50 90 ILE A CA 1
ATOM 660 C C . ILE A 1 90 ? -15.979 4.420 8.704 1.00 97.50 90 ILE A C 1
ATOM 662 O O . ILE A 1 90 ? -16.834 3.957 7.954 1.00 97.50 90 ILE A O 1
ATOM 666 N N . VAL A 1 91 ? -16.254 5.306 9.655 1.00 96.81 91 VAL A N 1
ATOM 667 C CA . VAL A 1 91 ? -17.576 5.919 9.830 1.00 96.81 91 VAL A CA 1
ATOM 668 C C . VAL A 1 91 ? -17.551 7.297 9.179 1.00 96.81 91 VAL A C 1
ATOM 670 O O . VAL A 1 91 ? -16.791 8.161 9.610 1.00 96.81 91 VAL A O 1
ATOM 673 N N . LEU A 1 92 ? -18.355 7.500 8.139 1.00 94.12 92 LEU A N 1
ATOM 674 C CA . LEU A 1 92 ? -18.497 8.778 7.439 1.00 94.12 92 LEU A CA 1
ATOM 675 C C . LEU A 1 92 ? -19.364 9.754 8.253 1.00 94.12 92 LEU A C 1
ATOM 677 O O . LEU A 1 92 ? -20.133 9.338 9.121 1.00 94.12 92 LEU A O 1
ATOM 681 N N . GLY A 1 93 ? -19.283 11.049 7.941 1.00 90.69 93 GLY A N 1
ATOM 682 C CA . GLY A 1 93 ? -20.057 12.101 8.612 1.00 90.69 93 GLY A CA 1
ATOM 683 C C . GLY A 1 93 ? -21.577 11.923 8.589 1.00 90.69 93 GLY A C 1
ATOM 684 O O . GLY A 1 93 ? -22.279 12.351 9.504 1.00 90.69 93 GLY A O 1
ATOM 685 N N . ASP A 1 94 ? -22.094 11.233 7.573 1.00 88.94 94 ASP A N 1
ATOM 686 C CA . ASP A 1 94 ? -23.515 10.895 7.444 1.00 88.94 94 ASP A CA 1
ATOM 687 C C . ASP A 1 94 ? -23.920 9.601 8.175 1.00 88.94 94 ASP A C 1
ATOM 689 O O . ASP A 1 94 ? -25.075 9.176 8.107 1.00 88.94 94 ASP A O 1
ATOM 693 N N . GLY A 1 95 ? -22.977 8.975 8.883 1.00 91.94 95 GLY A N 1
ATOM 694 C CA . GLY A 1 95 ? -23.181 7.755 9.654 1.00 91.94 95 GLY A CA 1
ATOM 695 C C . GLY A 1 95 ? -23.091 6.459 8.849 1.00 91.94 95 GLY A C 1
ATOM 696 O O . GLY A 1 95 ? -23.253 5.391 9.440 1.00 91.94 95 GLY A O 1
ATOM 697 N N . ARG A 1 96 ? -22.828 6.501 7.534 1.00 92.94 96 ARG A N 1
ATOM 698 C CA . ARG A 1 96 ? -22.493 5.283 6.777 1.00 92.94 96 ARG A CA 1
ATOM 699 C C . ARG A 1 96 ? -21.154 4.727 7.246 1.00 92.94 96 ARG A C 1
ATOM 701 O O . ARG A 1 96 ? -20.231 5.484 7.540 1.00 92.94 96 ARG A O 1
ATOM 708 N N . THR A 1 97 ? -21.031 3.403 7.224 1.00 95.69 97 THR A N 1
ATOM 709 C CA . THR A 1 97 ? -19.805 2.718 7.636 1.00 95.69 97 THR A CA 1
ATOM 710 C C . THR A 1 97 ? -19.243 1.864 6.508 1.00 95.69 97 THR A C 1
ATOM 712 O O . THR A 1 97 ? -19.982 1.146 5.832 1.00 95.69 97 THR A O 1
ATOM 715 N N . LEU A 1 98 ? -17.929 1.934 6.317 1.00 94.38 98 LEU A N 1
ATOM 716 C CA . LEU A 1 98 ? -17.160 1.061 5.439 1.00 94.38 98 LEU A CA 1
ATOM 717 C C . LEU A 1 98 ? -16.259 0.172 6.290 1.00 94.38 98 LEU A C 1
ATOM 719 O O . LEU A 1 98 ? -15.682 0.628 7.277 1.00 94.38 98 LEU A O 1
ATOM 723 N N . PHE A 1 99 ? -16.107 -1.078 5.865 1.00 96.19 99 PHE A N 1
ATOM 724 C CA . PHE A 1 99 ? -15.267 -2.056 6.542 1.00 96.19 99 PHE A CA 1
ATOM 725 C C . PHE A 1 99 ? -14.216 -2.616 5.592 1.00 96.19 99 PHE A C 1
ATOM 727 O O . PHE A 1 99 ? -14.444 -2.740 4.387 1.00 96.19 99 PHE A O 1
ATOM 734 N N . GLY A 1 100 ? -13.072 -2.990 6.147 1.00 94.12 100 GLY A N 1
ATOM 735 C CA . GLY A 1 100 ? -12.024 -3.706 5.436 1.00 94.12 100 GLY A CA 1
ATOM 736 C C . GLY A 1 100 ? -11.256 -4.612 6.383 1.00 94.12 100 GLY A C 1
ATOM 737 O O . GLY A 1 100 ? -11.324 -4.458 7.597 1.00 94.12 100 GLY A O 1
ATOM 738 N N . ALA A 1 101 ? -10.507 -5.553 5.828 1.00 93.56 101 ALA A N 1
ATOM 739 C CA . ALA A 1 101 ? -9.585 -6.364 6.600 1.00 93.56 101 ALA A CA 1
ATOM 740 C C . ALA A 1 101 ? -8.344 -6.659 5.764 1.00 93.56 101 ALA A C 1
ATOM 742 O O . ALA A 1 101 ? -8.421 -6.797 4.541 1.00 93.56 101 ALA A O 1
ATOM 743 N N . THR A 1 102 ? -7.198 -6.747 6.423 1.00 90.88 102 THR A N 1
ATOM 744 C CA . THR A 1 102 ? -5.937 -7.125 5.792 1.00 90.88 102 THR A CA 1
ATOM 745 C C . THR A 1 102 ? -5.045 -7.864 6.781 1.00 90.88 102 THR A C 1
ATOM 747 O O . THR A 1 102 ? -5.280 -7.858 7.990 1.00 90.88 102 THR A O 1
ATOM 750 N N . ARG A 1 103 ? -4.004 -8.509 6.264 1.00 92.19 103 ARG A N 1
ATOM 751 C CA . ARG A 1 103 ? -2.893 -9.017 7.062 1.00 92.19 103 ARG A CA 1
ATOM 752 C C . ARG A 1 103 ? -1.631 -8.310 6.604 1.00 92.19 103 ARG A C 1
ATOM 754 O O . ARG A 1 103 ? -1.391 -8.250 5.400 1.00 92.19 103 ARG A O 1
ATOM 761 N N . ILE A 1 104 ? -0.841 -7.791 7.541 1.00 93.25 104 ILE A N 1
ATOM 762 C CA . ILE A 1 104 ? 0.419 -7.139 7.186 1.00 93.25 104 ILE A CA 1
ATOM 763 C C . ILE A 1 104 ? 1.346 -8.203 6.573 1.00 93.25 104 ILE A C 1
ATOM 765 O O . ILE A 1 104 ? 1.621 -9.205 7.241 1.00 93.25 104 ILE A O 1
ATOM 769 N N . PRO A 1 105 ? 1.788 -8.050 5.314 1.00 91.56 105 PRO A N 1
ATOM 770 C CA . PRO A 1 105 ? 2.685 -9.014 4.694 1.00 91.56 105 PRO A CA 1
ATOM 771 C C . PRO A 1 105 ? 4.061 -8.999 5.378 1.00 91.56 105 PRO A C 1
ATOM 773 O O . PRO A 1 105 ? 4.459 -8.017 6.003 1.00 91.56 105 PRO A O 1
ATOM 776 N N . GLY A 1 106 ? 4.788 -10.108 5.269 1.00 91.50 106 GLY A N 1
ATOM 777 C CA . GLY A 1 106 ? 6.171 -10.214 5.726 1.00 91.50 106 GLY A CA 1
ATOM 778 C C . GLY A 1 106 ? 7.138 -9.398 4.875 1.00 91.50 106 GLY A C 1
ATOM 779 O O . GLY A 1 106 ? 6.804 -8.948 3.776 1.00 91.50 106 GLY A O 1
ATOM 780 N N . SER A 1 107 ? 8.370 -9.259 5.355 1.00 88.81 107 SER A N 1
ATOM 781 C CA . SER A 1 107 ? 9.446 -8.715 4.534 1.00 88.81 107 SER A CA 1
ATOM 782 C C . SER A 1 107 ? 9.737 -9.620 3.333 1.00 88.81 107 SER A C 1
ATOM 784 O O . SER A 1 107 ? 9.416 -10.813 3.311 1.00 88.81 107 SER A O 1
ATOM 786 N N . PHE A 1 108 ? 10.344 -9.025 2.316 1.00 88.88 108 PHE A N 1
ATOM 787 C CA . PHE A 1 108 ? 10.956 -9.722 1.197 1.00 88.88 108 PHE A CA 1
ATOM 788 C C . PHE A 1 108 ? 12.288 -9.050 0.881 1.00 88.88 108 PHE A C 1
ATOM 790 O O . PHE A 1 108 ? 12.541 -7.923 1.301 1.00 88.88 108 PHE A O 1
ATOM 797 N N . GLN A 1 109 ? 13.145 -9.758 0.161 1.00 87.00 109 GLN A N 1
ATOM 798 C CA . GLN A 1 109 ? 14.428 -9.245 -0.299 1.00 87.00 109 GLN A CA 1
ATOM 799 C C . GLN A 1 109 ? 14.386 -9.131 -1.810 1.00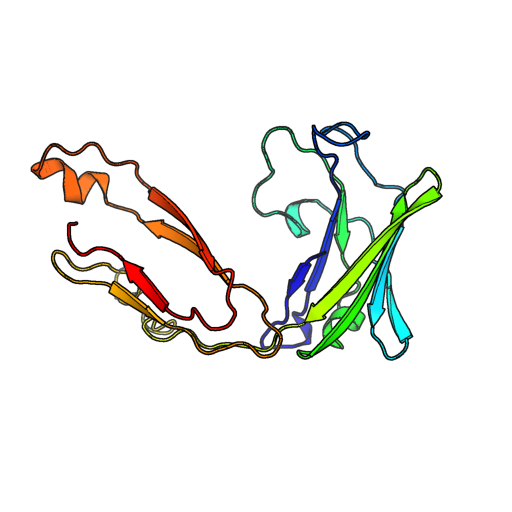 87.00 109 GLN A C 1
ATOM 801 O O . GLN A 1 109 ? 13.794 -9.990 -2.461 1.00 87.00 109 GLN A O 1
ATOM 806 N N . ILE A 1 110 ? 14.978 -8.069 -2.344 1.00 84.75 110 ILE A N 1
ATOM 807 C CA . ILE A 1 110 ? 15.176 -7.905 -3.779 1.00 84.75 110 ILE A CA 1
ATOM 808 C C . ILE A 1 110 ? 16.601 -8.353 -4.084 1.00 84.75 110 ILE A C 1
ATOM 810 O O . ILE A 1 110 ? 17.550 -7.851 -3.489 1.00 84.75 110 ILE A O 1
ATOM 814 N N . ASP A 1 111 ? 16.723 -9.288 -5.015 1.00 79.00 111 ASP A N 1
ATOM 815 C CA . ASP A 1 111 ? 17.988 -9.742 -5.568 1.00 79.00 111 ASP A CA 1
ATOM 816 C C . ASP A 1 111 ? 18.212 -9.061 -6.924 1.00 79.00 111 ASP A C 1
ATOM 818 O O . ASP A 1 111 ? 17.286 -8.910 -7.729 1.00 79.00 111 ASP A O 1
ATOM 822 N N . GLY A 1 112 ? 19.465 -8.706 -7.205 1.00 65.81 112 GLY A N 1
ATOM 823 C CA . GLY A 1 112 ? 19.855 -8.040 -8.452 1.00 65.81 112 GLY A CA 1
ATOM 824 C C . GLY A 1 112 ? 19.896 -6.514 -8.370 1.00 65.81 112 GLY A C 1
ATOM 825 O O . GLY A 1 112 ? 20.267 -5.889 -9.355 1.00 65.81 112 GLY A O 1
ATOM 826 N N . LEU A 1 113 ? 19.579 -5.934 -7.206 1.00 70.06 113 LEU A N 1
ATOM 827 C CA . LEU A 1 113 ? 19.861 -4.538 -6.870 1.00 70.06 113 LEU A CA 1
ATOM 828 C C . LEU A 1 113 ? 20.809 -4.509 -5.660 1.00 70.06 113 LEU A C 1
ATOM 830 O O . LEU A 1 113 ? 20.539 -5.187 -4.668 1.00 70.06 113 LEU A O 1
ATOM 834 N N . ASP A 1 114 ? 21.920 -3.776 -5.743 1.00 60.34 114 ASP A N 1
ATOM 835 C CA . ASP A 1 114 ? 22.832 -3.544 -4.615 1.00 60.34 114 ASP A CA 1
ATOM 836 C C . ASP A 1 114 ? 22.607 -2.125 -4.073 1.00 60.34 114 ASP A C 1
ATOM 838 O O . ASP A 1 114 ? 23.192 -1.172 -4.586 1.00 60.34 114 ASP A O 1
ATOM 842 N N . PRO A 1 115 ? 21.809 -1.960 -3.003 1.00 55.09 115 PRO A N 1
ATOM 843 C CA . PRO A 1 115 ? 21.474 -0.642 -2.471 1.00 55.09 115 PRO A CA 1
ATOM 844 C C . PRO A 1 115 ? 22.669 0.085 -1.829 1.00 55.09 115 PRO A C 1
ATOM 846 O O . PRO A 1 115 ? 22.527 1.231 -1.400 1.00 55.09 115 PRO A O 1
ATOM 849 N N . SER A 1 116 ? 23.831 -0.570 -1.705 1.00 55.75 116 SER A N 1
ATOM 850 C CA . SER A 1 116 ? 25.017 -0.028 -1.034 1.00 55.75 116 SER A CA 1
ATOM 851 C C . SER A 1 116 ? 26.078 0.531 -1.986 1.00 55.75 116 SER A C 1
ATOM 853 O O . SER A 1 116 ? 27.002 1.219 -1.539 1.00 55.75 116 SER A O 1
ATOM 855 N N . GLY A 1 117 ? 25.949 0.278 -3.290 1.00 54.41 117 GLY A N 1
ATOM 856 C CA . GLY A 1 117 ? 26.893 0.745 -4.294 1.00 54.41 117 GLY A CA 1
ATOM 857 C C . GLY A 1 117 ? 26.365 1.979 -5.006 1.00 54.41 117 GLY A C 1
ATOM 858 O O . GLY A 1 117 ? 25.554 1.860 -5.904 1.00 54.41 117 GLY A O 1
ATOM 859 N N . LEU A 1 118 ? 26.846 3.172 -4.666 1.00 57.53 118 LEU A N 1
ATOM 860 C CA . LEU A 1 118 ? 26.776 4.297 -5.600 1.00 57.53 118 LEU A CA 1
ATOM 861 C C . LEU A 1 118 ? 28.095 4.330 -6.376 1.00 57.53 118 LEU A C 1
ATOM 863 O O . LEU A 1 118 ? 29.173 4.356 -5.778 1.00 57.53 118 LEU A O 1
ATOM 867 N N . ASP A 1 119 ? 28.020 4.335 -7.704 1.00 58.81 119 ASP A N 1
ATOM 868 C CA . ASP A 1 119 ? 29.134 4.729 -8.566 1.00 58.81 119 ASP A CA 1
ATOM 869 C C . ASP A 1 119 ? 29.574 6.167 -8.190 1.00 58.81 119 ASP A C 1
ATOM 871 O O . ASP A 1 119 ? 28.758 6.948 -7.692 1.00 58.81 119 ASP A O 1
ATOM 875 N N . PRO A 1 120 ? 30.841 6.570 -8.407 1.00 53.94 120 PRO A N 1
ATOM 876 C CA . PRO A 1 120 ? 31.305 7.956 -8.232 1.00 53.94 120 PRO A CA 1
ATOM 877 C C . PRO A 1 120 ? 30.435 9.070 -8.867 1.00 53.94 120 PRO A C 1
ATOM 879 O O . PRO A 1 120 ? 30.572 10.232 -8.486 1.00 53.94 120 PRO A O 1
ATOM 882 N N . SER A 1 121 ? 29.543 8.745 -9.802 1.00 56.94 121 SER A N 1
ATOM 883 C CA . SER A 1 121 ? 28.516 9.617 -10.394 1.00 56.94 121 SER A CA 1
ATOM 884 C C . SER A 1 121 ? 27.234 9.772 -9.557 1.00 56.94 121 SER A C 1
ATOM 886 O O . SER A 1 121 ? 26.368 10.571 -9.912 1.00 56.94 121 SER A O 1
ATOM 888 N N . GLY A 1 122 ? 27.104 9.045 -8.443 1.00 58.00 122 GLY A N 1
ATOM 889 C CA . GLY A 1 122 ? 25.908 9.024 -7.597 1.00 58.00 122 GLY A CA 1
ATOM 890 C C . GLY A 1 122 ? 24.769 8.166 -8.153 1.00 58.00 122 GLY A C 1
ATOM 891 O O . GLY A 1 122 ? 23.641 8.288 -7.681 1.00 58.00 122 GLY A O 1
ATOM 892 N N . LEU A 1 123 ? 25.047 7.325 -9.153 1.00 58.72 123 LEU A N 1
ATOM 893 C CA . LEU A 1 123 ? 24.105 6.353 -9.700 1.00 58.72 123 LEU A CA 1
ATOM 894 C C . LEU A 1 123 ? 24.380 4.977 -9.099 1.00 58.72 123 LEU A C 1
ATOM 896 O O . LEU A 1 123 ? 25.529 4.559 -9.004 1.00 58.72 123 LEU A O 1
ATOM 900 N N . ASP A 1 124 ? 23.327 4.269 -8.712 1.00 63.00 124 ASP A N 1
ATOM 901 C CA . ASP A 1 124 ? 23.438 2.860 -8.353 1.00 63.00 124 ASP A CA 1
ATOM 902 C C . ASP A 1 124 ? 23.714 2.060 -9.642 1.00 63.00 124 ASP A C 1
ATOM 904 O O . ASP A 1 124 ? 22.858 2.052 -10.535 1.00 63.00 124 ASP A O 1
ATOM 908 N N . PRO A 1 125 ? 24.892 1.420 -9.800 1.00 60.09 125 PRO A N 1
ATOM 909 C CA . PRO A 1 125 ? 25.229 0.680 -11.009 1.00 60.09 125 PRO A CA 1
ATOM 910 C C . PRO A 1 125 ? 24.321 -0.540 -11.199 1.00 60.09 125 PRO A C 1
ATOM 912 O O . PRO A 1 125 ? 24.230 -1.051 -12.312 1.00 60.09 125 PRO A O 1
ATOM 915 N N . SER A 1 126 ? 23.614 -0.983 -10.152 1.00 64.69 126 SER A N 1
ATOM 916 C CA . SER A 1 126 ? 22.586 -2.016 -10.257 1.00 64.69 126 SER A CA 1
ATOM 917 C C . SER A 1 126 ? 21.262 -1.499 -10.836 1.00 64.69 126 SER A C 1
ATOM 919 O O . SER A 1 126 ? 20.448 -2.294 -11.289 1.00 64.69 126 SER A O 1
ATOM 921 N N . CYS A 1 127 ? 21.061 -0.178 -10.918 1.00 74.38 127 CYS A N 1
ATOM 922 C CA . CYS A 1 127 ? 19.921 0.469 -11.577 1.00 74.38 127 CYS A CA 1
ATOM 923 C C . CYS A 1 127 ? 20.253 0.940 -13.010 1.00 74.38 127 CYS A C 1
ATOM 925 O O . CYS A 1 127 ? 19.780 1.993 -13.450 1.00 74.38 127 CYS A O 1
ATOM 927 N N . ARG A 1 128 ? 21.065 0.171 -13.745 1.00 76.62 128 ARG A N 1
ATOM 928 C CA . ARG A 1 128 ? 21.404 0.410 -15.155 1.00 76.62 128 ARG A CA 1
ATOM 929 C C . ARG A 1 128 ? 21.030 -0.808 -15.995 1.00 76.62 128 ARG A C 1
ATOM 931 O O . ARG A 1 128 ? 21.372 -1.932 -15.648 1.00 76.62 128 ARG A O 1
ATOM 938 N N . ILE A 1 129 ? 20.351 -0.558 -17.110 1.00 76.94 129 ILE A N 1
ATOM 939 C CA . ILE A 1 129 ? 20.110 -1.562 -18.149 1.00 76.94 129 ILE A CA 1
ATOM 940 C C . ILE A 1 129 ? 21.257 -1.421 -19.148 1.00 76.94 129 ILE A C 1
ATOM 942 O O . ILE A 1 129 ? 21.464 -0.334 -19.689 1.00 76.94 129 ILE A O 1
ATOM 946 N N . GLU A 1 130 ? 22.049 -2.477 -19.316 1.00 76.94 130 GLU A N 1
ATOM 947 C CA . GLU A 1 130 ? 23.110 -2.504 -20.322 1.00 76.94 130 GLU A CA 1
ATOM 948 C C . GLU A 1 130 ? 22.519 -2.778 -21.710 1.00 76.94 130 GLU A C 1
ATOM 950 O O . GLU A 1 130 ? 21.586 -3.583 -21.810 1.00 76.94 130 GLU A O 1
ATOM 955 N N . PRO A 1 131 ? 23.049 -2.148 -22.775 1.00 73.88 131 PRO A N 1
ATOM 956 C CA . PRO A 1 131 ? 22.605 -2.440 -24.129 1.00 73.88 131 PRO A CA 1
ATOM 957 C C . PRO A 1 131 ? 22.787 -3.915 -24.475 1.00 73.88 131 PRO A C 1
ATOM 959 O O . PRO A 1 131 ? 23.796 -4.518 -24.105 1.00 73.88 131 PRO A O 1
ATOM 962 N N . ASP A 1 132 ? 21.823 -4.488 -25.196 1.00 75.50 132 ASP A N 1
ATOM 963 C CA . ASP A 1 132 ? 21.811 -5.897 -25.609 1.00 75.50 132 ASP A CA 1
ATOM 964 C C . ASP A 1 132 ? 21.851 -6.922 -24.447 1.00 75.50 132 ASP A C 1
ATOM 966 O O . ASP A 1 132 ? 22.028 -8.123 -24.682 1.00 75.50 132 ASP A O 1
ATOM 970 N N . GLU A 1 133 ? 21.613 -6.500 -23.196 1.00 80.19 133 GLU A N 1
ATOM 971 C CA . GLU A 1 133 ? 21.554 -7.386 -22.029 1.00 80.19 133 GLU A CA 1
ATOM 972 C C . GLU A 1 133 ? 20.188 -7.362 -21.328 1.00 80.19 133 GLU A C 1
ATOM 974 O O . GLU A 1 133 ? 19.563 -6.325 -21.117 1.00 80.19 133 GLU A O 1
ATOM 979 N N . LEU A 1 134 ? 19.712 -8.541 -20.913 1.00 82.31 134 LEU A N 1
ATOM 980 C CA . LEU A 1 134 ? 18.491 -8.650 -20.116 1.00 82.31 134 LEU A CA 1
ATOM 981 C C . LEU A 1 134 ? 18.779 -8.285 -18.660 1.00 82.31 134 LEU A C 1
ATOM 983 O O . LEU A 1 134 ? 19.490 -9.010 -17.960 1.00 82.31 134 LEU A O 1
ATOM 987 N N . MET A 1 135 ? 18.121 -7.245 -18.154 1.00 82.31 135 MET A N 1
ATOM 988 C CA . MET A 1 135 ? 18.115 -6.967 -16.721 1.00 82.31 135 MET A CA 1
ATOM 989 C C . MET A 1 135 ? 17.009 -7.781 -16.042 1.00 82.31 135 MET A C 1
ATOM 991 O O . MET A 1 135 ? 15.821 -7.597 -16.304 1.00 82.31 135 MET A O 1
ATOM 995 N N . THR A 1 136 ? 17.389 -8.688 -15.143 1.00 84.56 136 THR A N 1
ATOM 996 C CA . THR A 1 136 ? 16.439 -9.486 -14.354 1.00 84.56 136 THR A CA 1
ATOM 997 C C . THR A 1 136 ? 16.463 -9.040 -12.901 1.00 84.56 136 THR A C 1
ATOM 999 O O . THR A 1 136 ? 17.491 -9.168 -12.242 1.00 84.56 136 THR A O 1
ATOM 1002 N N . ILE A 1 137 ? 15.316 -8.607 -12.382 1.00 85.25 137 ILE A N 1
ATOM 1003 C CA . ILE A 1 137 ? 15.135 -8.332 -10.954 1.00 85.25 137 ILE A CA 1
ATOM 1004 C C . ILE A 1 137 ? 14.317 -9.471 -10.358 1.00 85.25 137 ILE A C 1
ATOM 1006 O O . ILE A 1 137 ? 13.266 -9.851 -10.888 1.00 85.25 137 ILE A O 1
ATOM 1010 N N . ARG A 1 138 ? 14.801 -10.032 -9.251 1.00 88.81 138 ARG A N 1
ATOM 1011 C CA . ARG A 1 138 ? 14.107 -11.089 -8.510 1.00 88.81 138 ARG A CA 1
ATOM 1012 C C . ARG A 1 138 ? 13.801 -10.609 -7.110 1.00 88.81 138 ARG A C 1
ATOM 1014 O O . ARG A 1 138 ? 14.473 -9.730 -6.587 1.00 88.81 138 ARG A O 1
ATOM 1021 N N . TRP A 1 139 ? 12.798 -11.202 -6.490 1.00 90.56 139 TRP A N 1
ATOM 1022 C CA . TRP A 1 139 ? 12.573 -11.015 -5.069 1.00 90.56 139 TRP A CA 1
ATOM 1023 C C . TRP A 1 139 ? 12.181 -12.315 -4.383 1.00 90.56 139 TRP A C 1
ATOM 1025 O O . TRP A 1 139 ? 11.761 -13.288 -5.017 1.00 90.56 139 TRP A O 1
ATOM 1035 N N . SER A 1 140 ? 12.347 -12.356 -3.066 1.00 91.62 140 SER A N 1
ATOM 1036 C CA . SER A 1 140 ? 11.861 -13.464 -2.257 1.00 91.62 140 SER A CA 1
ATOM 1037 C C . SER A 1 140 ? 10.347 -13.367 -2.047 1.00 91.62 140 SER A C 1
ATOM 1039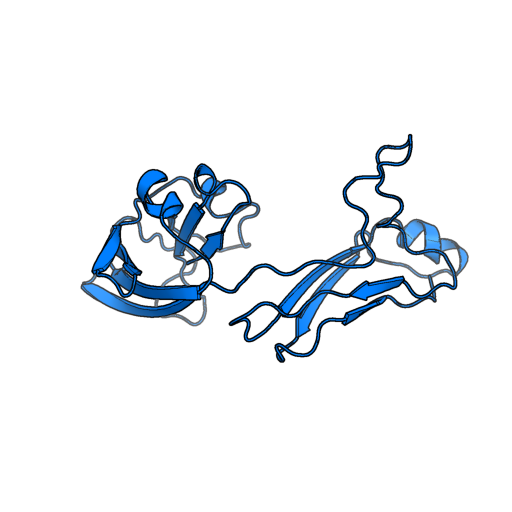 O O . SER A 1 140 ? 9.729 -12.304 -2.145 1.00 91.62 140 SER A O 1
ATOM 1041 N N . ARG A 1 141 ? 9.710 -14.505 -1.757 1.00 91.75 141 ARG A N 1
ATOM 1042 C CA . ARG A 1 141 ? 8.290 -14.507 -1.392 1.00 91.75 141 ARG A CA 1
ATOM 1043 C C . ARG A 1 141 ? 8.099 -13.836 -0.036 1.00 91.75 141 ARG A C 1
ATOM 1045 O O . ARG A 1 141 ? 8.780 -14.175 0.926 1.00 91.75 141 ARG A O 1
ATOM 1052 N N . SER A 1 142 ? 7.106 -12.962 0.041 1.00 91.00 142 SER A N 1
ATOM 1053 C CA . SER A 1 142 ? 6.653 -12.323 1.267 1.00 91.00 142 SER A CA 1
ATOM 1054 C C . SER A 1 142 ? 5.538 -13.169 1.872 1.00 91.00 142 SER A C 1
ATOM 1056 O O . SER A 1 142 ? 4.553 -13.511 1.209 1.00 91.00 142 SER A O 1
ATOM 1058 N N . ALA A 1 143 ? 5.692 -13.537 3.142 1.00 90.38 143 ALA A N 1
ATOM 1059 C CA . ALA A 1 143 ? 4.674 -14.297 3.853 1.00 90.38 143 ALA A CA 1
ATOM 1060 C C . ALA A 1 143 ? 3.369 -13.488 3.940 1.00 90.38 143 ALA A C 1
ATOM 1062 O O . ALA A 1 143 ? 3.359 -12.365 4.430 1.00 90.38 143 ALA A O 1
ATOM 1063 N N . GLY A 1 144 ? 2.256 -14.061 3.481 1.00 85.44 144 GLY A N 1
ATOM 1064 C CA . GLY A 1 144 ? 0.950 -13.393 3.511 1.00 85.44 144 GLY A CA 1
ATOM 1065 C C . GLY A 1 144 ? 0.698 -12.399 2.372 1.00 85.44 144 GLY A C 1
ATOM 1066 O O . GLY A 1 144 ? -0.407 -11.865 2.297 1.00 85.44 144 GLY A O 1
ATOM 1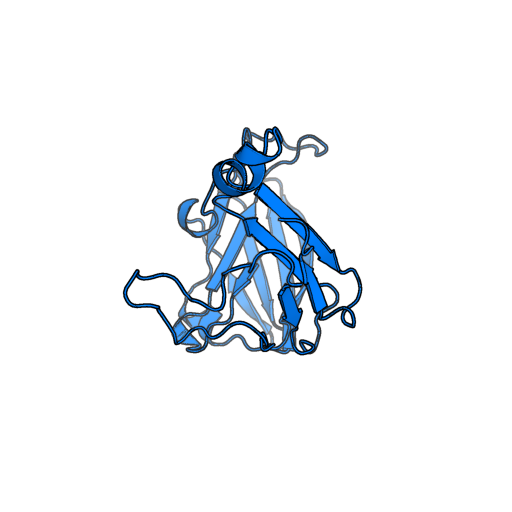067 N N . ALA A 1 145 ? 1.655 -12.183 1.463 1.00 88.00 145 ALA A N 1
ATOM 1068 C CA . ALA A 1 145 ? 1.385 -11.465 0.222 1.00 88.00 145 ALA A CA 1
ATOM 1069 C C . ALA A 1 145 ? 0.441 -12.279 -0.677 1.00 88.00 145 ALA A C 1
ATOM 1071 O O . ALA A 1 145 ? 0.536 -13.504 -0.758 1.00 88.00 145 ALA A O 1
ATOM 1072 N N . TRP A 1 146 ? -0.472 -11.586 -1.358 1.00 86.25 146 TRP A N 1
ATOM 1073 C CA . TRP A 1 146 ? -1.396 -12.174 -2.337 1.00 86.25 146 TRP A CA 1
ATOM 1074 C C . TRP A 1 146 ? -1.069 -11.744 -3.771 1.00 86.25 146 TRP A C 1
ATOM 1076 O O . TRP A 1 146 ? -1.338 -12.489 -4.709 1.00 86.25 146 TRP A O 1
ATOM 1086 N N . ALA A 1 147 ? -0.452 -10.574 -3.922 1.00 87.88 147 ALA A N 1
ATOM 1087 C CA . ALA A 1 147 ? -0.057 -9.968 -5.181 1.00 87.88 147 ALA A CA 1
ATOM 1088 C C . ALA A 1 147 ? 1.187 -9.094 -4.966 1.00 87.88 147 ALA A C 1
ATOM 1090 O O . ALA A 1 147 ? 1.460 -8.665 -3.840 1.00 87.88 147 ALA A O 1
ATOM 1091 N N . TYR A 1 148 ? 1.897 -8.804 -6.054 1.00 87.62 148 TYR A N 1
ATOM 1092 C CA . TYR A 1 148 ? 2.980 -7.824 -6.092 1.00 87.62 148 TYR A CA 1
ATOM 1093 C C . TYR A 1 148 ? 2.656 -6.735 -7.106 1.00 87.62 148 TYR A C 1
ATOM 1095 O O . TYR A 1 148 ? 2.195 -7.019 -8.211 1.00 87.62 148 TYR A O 1
ATOM 1103 N N . VAL A 1 149 ? 2.917 -5.490 -6.722 1.00 86.50 149 VAL A N 1
ATOM 1104 C CA . VAL A 1 149 ? 2.835 -4.329 -7.604 1.00 86.50 149 VAL A CA 1
ATOM 1105 C C . VAL A 1 149 ? 4.249 -3.825 -7.822 1.00 86.50 149 VAL A C 1
ATOM 1107 O O . VAL A 1 149 ? 4.980 -3.603 -6.857 1.00 86.50 149 VAL A O 1
ATOM 1110 N N . ASN A 1 150 ? 4.627 -3.662 -9.082 1.00 83.88 150 ASN A N 1
ATOM 1111 C CA . ASN A 1 150 ? 5.937 -3.172 -9.468 1.00 83.88 150 ASN A CA 1
ATOM 1112 C C . ASN A 1 150 ? 5.793 -1.907 -10.316 1.00 83.88 150 ASN A C 1
ATOM 1114 O O . ASN A 1 150 ? 5.107 -1.889 -11.338 1.00 83.88 150 ASN A O 1
ATOM 1118 N N . GLU A 1 151 ? 6.477 -0.854 -9.888 1.00 85.88 151 GLU A N 1
ATOM 1119 C CA . GLU A 1 151 ? 6.549 0.425 -10.585 1.00 85.88 151 GLU A CA 1
ATOM 1120 C C . GLU A 1 151 ? 7.986 0.658 -11.040 1.00 85.88 151 GLU A C 1
ATOM 1122 O O . GLU A 1 151 ? 8.932 0.492 -10.269 1.00 85.88 151 GLU A O 1
ATOM 1127 N N . THR A 1 152 ? 8.165 1.019 -12.307 1.00 83.31 152 THR A N 1
ATOM 1128 C CA . THR A 1 152 ? 9.486 1.264 -12.891 1.00 83.31 152 THR A CA 1
ATOM 1129 C C . THR A 1 152 ? 9.487 2.571 -13.667 1.00 83.31 152 THR A C 1
ATOM 1131 O O . THR A 1 152 ? 8.525 2.905 -14.358 1.00 83.31 152 THR A O 1
ATOM 1134 N N . SER A 1 153 ? 10.583 3.318 -13.548 1.00 85.56 153 SER A N 1
ATOM 1135 C CA . SER A 1 153 ? 10.825 4.574 -14.256 1.00 85.56 153 SER A CA 1
ATOM 1136 C C . SER A 1 153 ? 12.162 4.474 -14.982 1.00 85.56 153 SER A C 1
ATOM 1138 O O . SER A 1 153 ? 13.207 4.601 -14.348 1.00 85.56 153 SER A O 1
ATOM 1140 N N . ILE A 1 154 ? 12.132 4.283 -16.298 1.00 84.06 154 ILE A N 1
ATOM 1141 C CA . ILE A 1 154 ? 13.336 4.187 -17.133 1.00 84.06 154 ILE A CA 1
ATOM 1142 C C . ILE A 1 154 ? 13.634 5.571 -17.713 1.00 84.06 154 ILE A C 1
ATOM 1144 O O . ILE A 1 154 ? 12.737 6.215 -18.260 1.00 84.06 154 ILE A O 1
ATOM 1148 N N . ARG A 1 155 ? 14.874 6.040 -17.560 1.00 85.94 155 ARG A N 1
ATOM 1149 C CA . ARG A 1 155 ? 15.351 7.349 -18.035 1.00 85.94 155 ARG A CA 1
ATOM 1150 C C . ARG A 1 155 ? 16.426 7.173 -19.103 1.00 85.94 155 ARG A C 1
ATOM 1152 O O . ARG A 1 155 ? 17.123 6.164 -19.080 1.00 85.94 155 ARG A O 1
ATOM 1159 N N . GLY A 1 156 ? 16.588 8.155 -19.987 1.00 84.81 156 GLY A N 1
ATOM 1160 C CA . GLY A 1 156 ? 17.631 8.152 -21.020 1.00 84.81 156 GLY A CA 1
ATOM 1161 C C . GLY A 1 156 ? 17.282 7.347 -22.274 1.00 84.81 156 GLY A C 1
ATOM 1162 O O . GLY A 1 156 ? 18.117 7.217 -23.164 1.00 84.81 156 GLY A O 1
ATOM 1163 N N . LEU A 1 157 ? 16.050 6.833 -22.380 1.00 83.94 157 LEU A N 1
ATOM 1164 C CA . LEU A 1 157 ? 15.600 6.071 -23.551 1.00 83.94 157 LEU A CA 1
ATOM 1165 C C . LEU A 1 157 ? 15.545 6.920 -24.823 1.00 83.94 157 LEU A C 1
ATOM 1167 O O . LEU A 1 157 ? 15.813 6.403 -25.901 1.00 83.94 157 LEU A O 1
ATOM 1171 N N . ALA A 1 158 ? 15.204 8.209 -24.712 1.00 87.12 158 ALA A N 1
ATOM 1172 C CA . ALA A 1 158 ? 15.157 9.100 -25.871 1.00 87.12 158 ALA A CA 1
ATOM 1173 C C . ALA A 1 158 ? 16.547 9.275 -26.505 1.00 87.12 158 ALA A C 1
ATOM 1175 O O . ALA A 1 158 ? 16.682 9.222 -27.726 1.00 87.12 158 ALA A O 1
ATOM 1176 N N . ASP A 1 159 ? 17.580 9.424 -25.672 1.00 87.12 159 ASP A N 1
ATOM 1177 C CA . ASP A 1 159 ? 18.964 9.542 -26.131 1.00 87.12 159 ASP A CA 1
ATOM 1178 C C . ASP A 1 159 ? 19.506 8.200 -26.649 1.00 87.12 159 ASP A C 1
ATOM 1180 O O . ASP A 1 159 ? 20.193 8.177 -27.671 1.00 87.12 159 ASP A O 1
ATOM 1184 N N . ALA A 1 160 ? 19.174 7.088 -25.979 1.00 82.38 160 ALA A N 1
ATOM 1185 C CA . ALA A 1 160 ? 19.627 5.746 -26.352 1.00 82.38 160 ALA A CA 1
ATOM 1186 C C . ALA A 1 160 ? 19.046 5.271 -27.695 1.00 82.38 160 ALA A C 1
ATOM 1188 O O . ALA A 1 160 ? 19.785 4.774 -28.540 1.00 82.38 160 ALA A O 1
ATOM 1189 N N . LEU A 1 161 ? 17.745 5.486 -27.920 1.00 84.81 161 LEU A N 1
ATOM 1190 C CA . LEU A 1 161 ? 17.020 4.986 -29.097 1.00 84.81 161 LEU A CA 1
ATOM 1191 C C . LEU A 1 161 ? 16.944 5.997 -30.257 1.00 84.81 161 LEU A C 1
ATOM 1193 O O . LEU A 1 161 ? 16.529 5.660 -31.371 1.00 84.81 161 LEU A O 1
ATOM 1197 N N . GLY A 1 162 ? 17.357 7.245 -30.018 1.00 87.56 162 GLY A N 1
ATOM 1198 C CA . GLY A 1 162 ? 17.403 8.306 -31.025 1.00 87.56 162 GLY A CA 1
ATOM 1199 C C . GLY A 1 162 ? 18.205 7.957 -32.294 1.00 87.56 162 GLY A C 1
ATOM 1200 O O . GLY A 1 162 ? 17.727 8.269 -33.389 1.00 87.56 162 GLY A O 1
ATOM 1201 N N . PRO A 1 163 ? 19.380 7.295 -32.208 1.00 88.88 163 PRO A N 1
ATOM 1202 C CA . PRO A 1 163 ? 20.141 6.838 -33.377 1.00 88.88 163 PRO A CA 1
ATOM 1203 C C . PRO A 1 163 ? 19.371 5.895 -34.313 1.00 88.88 163 PRO A C 1
ATOM 1205 O O . PRO A 1 163 ? 19.603 5.932 -35.522 1.00 88.88 163 PRO A O 1
ATOM 1208 N N . ASP A 1 164 ? 18.419 5.124 -33.782 1.00 87.06 164 ASP A N 1
ATOM 1209 C CA . ASP A 1 164 ? 17.558 4.217 -34.553 1.00 87.06 164 ASP A CA 1
ATOM 1210 C C . ASP A 1 164 ? 16.280 4.899 -35.073 1.00 87.06 164 ASP A C 1
ATOM 1212 O O . ASP A 1 164 ? 15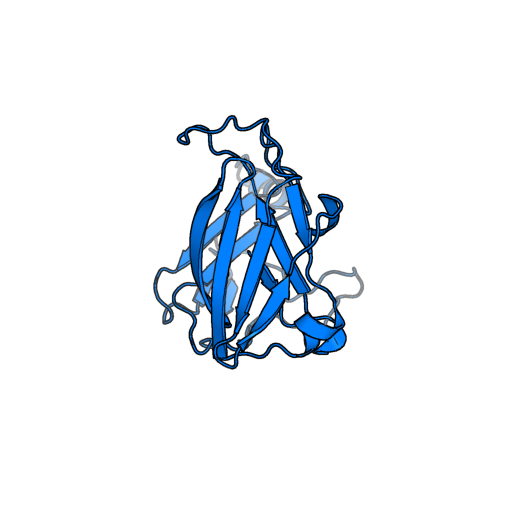.437 4.275 -35.722 1.00 87.06 164 ASP A O 1
ATOM 1216 N N . GLY A 1 165 ? 16.131 6.205 -34.823 1.00 89.81 165 GLY A N 1
ATOM 1217 C CA . GLY A 1 165 ? 14.980 6.998 -35.251 1.00 89.81 165 GLY A CA 1
ATOM 1218 C C . GLY A 1 165 ? 13.706 6.722 -34.450 1.00 89.81 165 GLY A C 1
ATOM 1219 O O . GLY A 1 165 ? 12.610 7.026 -34.930 1.00 89.81 165 GLY A O 1
ATOM 1220 N N . ILE A 1 166 ? 13.831 6.143 -33.254 1.00 86.56 166 ILE A N 1
ATOM 1221 C CA . ILE A 1 166 ? 12.705 5.837 -32.372 1.00 86.56 166 ILE A CA 1
ATOM 1222 C C . ILE A 1 166 ? 12.467 7.024 -31.434 1.00 86.56 166 ILE A C 1
ATOM 1224 O O . ILE A 1 166 ? 13.329 7.402 -30.644 1.00 86.56 166 ILE A O 1
ATOM 1228 N N . ASP A 1 167 ? 11.265 7.594 -31.500 1.00 87.50 167 ASP A N 1
ATOM 1229 C CA . ASP A 1 167 ? 10.814 8.634 -30.572 1.00 87.50 167 ASP A CA 1
ATOM 1230 C C . ASP A 1 167 ? 10.260 7.986 -29.294 1.00 87.50 167 ASP A C 1
ATOM 1232 O O . ASP A 1 167 ? 9.128 7.491 -29.262 1.00 87.50 167 ASP A O 1
ATOM 1236 N N . ALA A 1 168 ? 11.091 7.927 -28.252 1.00 85.38 168 ALA A N 1
ATOM 1237 C CA . ALA A 1 168 ? 10.753 7.318 -26.973 1.00 85.38 168 ALA A CA 1
ATOM 1238 C C . ALA A 1 168 ? 10.388 8.369 -25.917 1.00 85.38 168 ALA A C 1
ATOM 1240 O O . ALA A 1 168 ? 11.039 9.401 -25.766 1.00 85.38 168 ALA A O 1
ATOM 1241 N N . ARG A 1 169 ? 9.356 8.073 -25.119 1.00 86.44 169 ARG A N 1
ATOM 1242 C CA . ARG A 1 169 ? 8.995 8.903 -23.965 1.00 86.44 169 ARG A CA 1
ATOM 1243 C C . ARG A 1 169 ? 10.067 8.785 -22.884 1.00 86.44 169 ARG A C 1
ATOM 1245 O O . ARG A 1 169 ? 10.430 7.674 -22.510 1.00 86.44 169 ARG A O 1
ATOM 1252 N N . ASP A 1 170 ? 10.483 9.918 -22.327 1.00 84.94 170 ASP A N 1
ATOM 1253 C CA . ASP A 1 170 ? 11.466 9.965 -21.245 1.00 84.94 170 ASP A CA 1
ATOM 1254 C C . ASP A 1 170 ? 10.976 10.853 -20.077 1.00 84.94 170 ASP A C 1
ATOM 1256 O O . ASP A 1 170 ? 10.695 12.040 -20.288 1.00 84.94 170 ASP A O 1
ATOM 1260 N N . PRO A 1 171 ? 10.823 10.313 -18.849 1.00 86.31 171 PRO A N 1
ATOM 1261 C CA . PRO A 1 171 ? 10.949 8.895 -18.500 1.00 86.31 171 PRO A CA 1
ATOM 1262 C C . PRO A 1 171 ? 9.814 8.030 -19.067 1.00 86.31 171 PRO A C 1
ATOM 1264 O O . PRO A 1 171 ? 8.663 8.468 -19.193 1.00 86.31 171 PRO A O 1
ATOM 1267 N N . LEU A 1 172 ? 10.127 6.762 -19.332 1.00 85.94 172 LEU A N 1
ATOM 1268 C CA . LEU A 1 172 ? 9.135 5.715 -19.553 1.00 85.94 172 LEU A CA 1
ATOM 1269 C C . LEU A 1 172 ? 8.711 5.139 -18.198 1.00 85.94 172 LEU A C 1
ATOM 1271 O O . LEU A 1 172 ? 9.513 4.536 -17.485 1.00 85.94 172 LEU A O 1
ATOM 1275 N N . HIS A 1 173 ? 7.436 5.308 -17.858 1.00 86.38 173 HIS A N 1
ATOM 1276 C CA . HIS A 1 173 ? 6.840 4.718 -16.662 1.00 86.38 173 HIS A CA 1
ATOM 1277 C C . HIS A 1 173 ? 6.130 3.412 -17.006 1.00 86.38 173 HIS A C 1
ATOM 1279 O O . HIS A 1 173 ? 5.244 3.395 -17.863 1.00 86.38 173 HIS A O 1
ATOM 1285 N N . LEU A 1 174 ? 6.497 2.338 -16.312 1.00 84.38 174 LEU A N 1
ATOM 1286 C CA . LEU A 1 174 ? 5.892 1.019 -16.443 1.00 84.38 174 LEU A CA 1
ATOM 1287 C C . LEU A 1 174 ? 5.275 0.609 -15.106 1.00 84.38 174 LEU A C 1
ATOM 1289 O O . LEU A 1 174 ? 5.903 0.730 -14.056 1.00 84.38 174 LEU A O 1
ATOM 1293 N N . PHE A 1 175 ? 4.045 0.110 -15.167 1.00 85.06 175 PHE A N 1
ATOM 1294 C CA . PHE A 1 175 ? 3.333 -0.469 -14.034 1.00 85.06 175 PHE A CA 1
ATOM 1295 C C . PHE A 1 175 ? 3.046 -1.931 -14.351 1.00 85.06 175 PHE A C 1
ATOM 1297 O O . PHE A 1 175 ? 2.461 -2.234 -15.393 1.00 85.06 175 PHE A O 1
ATOM 1304 N N . GLY A 1 176 ? 3.438 -2.832 -13.459 1.00 81.50 176 GLY A N 1
ATOM 1305 C CA . GLY A 1 176 ? 3.077 -4.238 -13.543 1.00 81.50 176 GLY A CA 1
ATOM 1306 C C . GLY A 1 176 ? 2.408 -4.715 -12.265 1.00 81.50 176 GLY A C 1
ATOM 1307 O O . GLY A 1 176 ? 2.701 -4.261 -11.159 1.00 81.50 176 GLY A O 1
ATOM 1308 N N . LEU A 1 177 ? 1.475 -5.642 -12.455 1.00 82.44 177 LEU A N 1
ATOM 1309 C CA . LEU A 1 177 ? 0.751 -6.318 -11.396 1.00 82.44 177 LEU A CA 1
ATOM 1310 C C . LEU A 1 177 ? 0.942 -7.819 -11.584 1.00 82.44 177 LEU A C 1
ATOM 1312 O O . LEU A 1 177 ? 0.490 -8.389 -12.578 1.00 82.44 177 LEU A O 1
ATOM 1316 N N . SER A 1 178 ? 1.565 -8.449 -10.600 1.00 80.94 178 SER A N 1
ATOM 1317 C CA . SER A 1 178 ? 1.549 -9.894 -10.434 1.00 80.94 178 SER A CA 1
ATOM 1318 C C . SER A 1 178 ? 0.392 -10.263 -9.508 1.00 80.94 178 SER A C 1
ATOM 1320 O O . SER A 1 178 ? 0.360 -9.867 -8.344 1.00 80.94 178 SER A O 1
ATOM 1322 N N . ILE A 1 179 ? -0.569 -11.033 -10.023 1.00 80.00 179 ILE A N 1
ATOM 1323 C CA . ILE A 1 179 ? -1.760 -11.481 -9.274 1.00 80.00 179 ILE A CA 1
ATOM 1324 C C . ILE A 1 179 ? -1.451 -12.763 -8.470 1.00 80.00 179 ILE A C 1
ATOM 1326 O O . ILE A 1 179 ? -2.316 -13.330 -7.807 1.00 80.00 179 ILE A O 1
ATOM 1330 N N . SER A 1 180 ? -0.207 -13.240 -8.517 1.00 84.12 180 SER A N 1
ATOM 1331 C CA . SER A 1 180 ? 0.235 -14.453 -7.845 1.00 84.12 180 SER A CA 1
ATOM 1332 C C . SER A 1 180 ? 1.395 -14.139 -6.910 1.00 84.12 180 SER A C 1
ATOM 1334 O O . SER A 1 180 ? 2.452 -13.664 -7.316 1.00 84.12 180 SER A O 1
ATOM 1336 N N . ALA A 1 181 ? 1.250 -14.533 -5.645 1.00 82.50 181 ALA A N 1
ATOM 1337 C CA . ALA A 1 181 ? 2.333 -14.492 -4.661 1.00 82.50 181 ALA A CA 1
ATOM 1338 C C . ALA A 1 181 ? 3.561 -15.349 -5.049 1.00 82.50 181 ALA A C 1
ATOM 1340 O O . ALA A 1 181 ? 4.572 -15.345 -4.346 1.00 82.50 181 ALA A O 1
ATOM 1341 N N . SER A 1 182 ? 3.470 -16.128 -6.134 1.00 85.75 182 SER A N 1
ATOM 1342 C CA . SER A 1 182 ? 4.583 -16.904 -6.676 1.00 85.75 182 SER A CA 1
ATOM 1343 C C . SER A 1 182 ? 5.370 -16.182 -7.762 1.00 85.75 182 SER A C 1
ATOM 1345 O O . SER A 1 182 ? 6.486 -16.629 -8.032 1.00 85.75 182 SER A O 1
ATOM 1347 N N . ASP A 1 183 ? 4.842 -15.114 -8.367 1.00 87.25 183 ASP A N 1
ATOM 1348 C CA . ASP A 1 183 ? 5.555 -14.427 -9.443 1.00 87.25 183 ASP A CA 1
ATOM 1349 C C . ASP A 1 183 ? 6.474 -13.398 -8.799 1.00 87.25 183 ASP A C 1
ATOM 1351 O O . ASP A 1 183 ? 6.043 -12.325 -8.374 1.00 87.25 183 ASP A O 1
ATOM 1355 N N . THR A 1 184 ? 7.738 -13.790 -8.669 1.00 90.12 184 THR A N 1
ATOM 1356 C CA . THR A 1 184 ? 8.752 -13.029 -7.945 1.00 90.12 184 THR A CA 1
ATOM 1357 C C . THR A 1 184 ? 9.930 -12.621 -8.824 1.00 90.12 184 THR A C 1
ATOM 1359 O O . THR A 1 184 ? 11.088 -12.601 -8.403 1.00 90.12 184 THR A O 1
ATOM 1362 N N . THR A 1 185 ? 9.666 -12.401 -10.109 1.00 88.38 185 THR A N 1
ATOM 1363 C CA . THR A 1 185 ? 10.685 -12.052 -11.100 1.00 88.38 185 THR A CA 1
ATOM 1364 C C . THR A 1 185 ? 10.092 -11.128 -12.149 1.00 88.38 185 THR A C 1
ATOM 1366 O O . THR A 1 185 ? 9.000 -11.383 -12.655 1.00 88.38 185 THR A O 1
ATOM 1369 N N . ILE A 1 186 ? 10.846 -10.093 -12.510 1.00 87.38 186 ILE A N 1
ATOM 1370 C CA . ILE A 1 186 ? 10.604 -9.255 -13.683 1.00 87.38 186 ILE A CA 1
ATOM 1371 C C . ILE A 1 186 ? 11.863 -9.248 -14.549 1.00 87.38 186 ILE A C 1
ATOM 1373 O O . ILE A 1 186 ? 12.985 -9.276 -14.039 1.00 87.38 186 ILE A O 1
ATOM 1377 N N . VAL A 1 187 ? 11.668 -9.247 -15.864 1.00 86.38 187 VAL A N 1
ATOM 1378 C CA . VAL A 1 187 ? 12.744 -9.182 -16.853 1.00 86.38 187 VAL A CA 1
ATOM 1379 C C . VAL A 1 187 ? 12.497 -7.953 -17.711 1.00 86.38 187 VAL A C 1
ATOM 1381 O O . VAL A 1 187 ? 11.417 -7.820 -18.291 1.00 86.38 187 VAL A O 1
ATOM 1384 N N . PHE A 1 188 ? 13.478 -7.061 -17.771 1.00 82.81 188 PHE A N 1
ATOM 1385 C CA . PHE A 1 188 ? 13.474 -5.947 -18.704 1.00 82.81 188 PHE A CA 1
ATOM 1386 C C . PHE A 1 188 ? 14.078 -6.390 -20.041 1.00 82.81 188 PHE A C 1
ATOM 1388 O O . PHE A 1 188 ? 15.033 -7.174 -20.035 1.00 82.81 188 PHE A O 1
ATOM 1395 N N . PRO A 1 189 ? 13.504 -5.928 -21.167 1.00 72.44 189 PRO A N 1
ATOM 1396 C CA . PRO A 1 189 ? 14.007 -6.249 -22.497 1.00 72.44 189 PRO A CA 1
ATOM 1397 C C . PRO A 1 189 ? 15.441 -5.749 -22.699 1.00 72.44 189 PRO A C 1
ATOM 1399 O O . PRO A 1 189 ? 15.874 -4.819 -22.021 1.00 72.44 189 PRO A O 1
ATOM 1402 N N . SER A 1 190 ? 16.146 -6.375 -23.637 1.00 72.94 190 SER A N 1
ATOM 1403 C CA . SER A 1 190 ? 17.542 -6.078 -23.974 1.00 72.94 190 SER A CA 1
ATOM 1404 C C . SER A 1 190 ? 17.681 -5.182 -25.206 1.00 72.94 190 SER A C 1
ATOM 1406 O O . SER A 1 190 ? 18.785 -4.799 -25.557 1.00 72.94 190 SER A O 1
ATOM 1408 N N . GLU A 1 191 ? 16.586 -4.893 -25.911 1.00 63.69 191 GLU A N 1
ATOM 1409 C CA . GLU A 1 191 ? 16.576 -4.212 -27.211 1.00 63.69 191 GLU A CA 1
ATOM 1410 C C . GLU A 1 191 ? 16.726 -2.677 -27.120 1.00 63.69 191 GLU A C 1
ATOM 1412 O O . GLU A 1 191 ? 16.170 -1.963 -27.959 1.00 63.69 191 GLU A O 1
ATOM 1417 N N . PHE A 1 192 ? 17.426 -2.170 -26.098 1.00 60.41 192 PHE A N 1
ATOM 1418 C CA . PHE A 1 192 ? 17.655 -0.738 -25.866 1.00 60.41 192 PHE A CA 1
ATOM 1419 C C . PHE A 1 192 ? 19.133 -0.363 -25.921 1.00 60.41 192 PHE A C 1
ATOM 1421 O O . PHE A 1 192 ? 19.968 -1.234 -25.597 1.00 60.41 192 PHE A O 1
#

pLDDT: mean 85.27, std 11.43, range [53.94, 98.19]

Sequence (192 aa):
VFVTLAEDSEDNVVRAFLHGTPAGAESGSQTFDDARVTVTRADGLTLSLVVNRNEECLRDHPKDATGTCFLAEAALASSLQAGDALELEIVLGDGRTLFGATRIPGSFQIDGLDPSGLDPSGLDPSCRIEPDELMTIRWSRSAGAWAYVNETSIRGLADALGPDGIDARDPLHLFGLSISASDTTIVFPSEF

Foldseek 3Di:
DDWDQDPQLLPTWDKDKDWDDPPDPDAQADEQQVKWKWKAWPVGQIWTWHWDDCVVVDVDDDVSGDYTMTITDSVSRSPD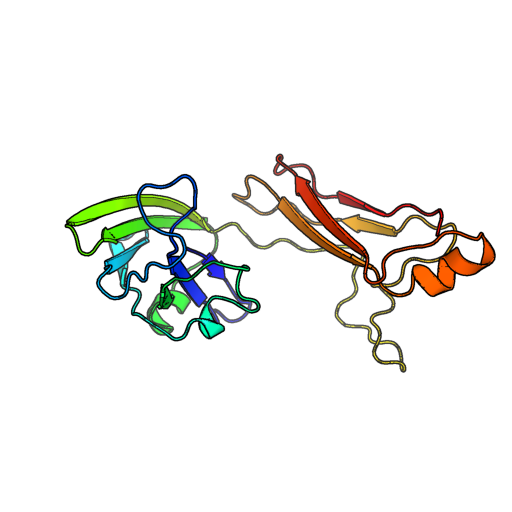DAQIKMKMWMQGPVRDIDIDIAGRWADKDKPQFDPPDQDPVRDRPSPDQDAQDKRKIFMDQIHRDQKDKDKDWQACCCVVCVVVVDRDDGGDIDIDMGRHSPPGMDIDDNND

Organism: NCBI:txid408172

Solvent-accessible surface area (backbone atoms only — not comparable to full-atom values): 11080 Å² total; per-residue (Å²): 117,49,79,46,83,47,95,53,40,77,65,15,44,39,34,30,72,47,61,34,42,88,91,48,98,44,53,23,75,37,72,50,87,68,40,47,40,36,39,34,35,83,89,68,55,70,40,63,34,42,83,49,62,52,72,82,63,36,96,69,79,60,86,83,52,33,52,31,15,27,36,40,55,47,79,63,32,30,73,61,55,65,64,43,44,36,38,36,43,36,37,40,74,88,69,54,73,49,79,48,73,52,55,40,45,39,75,62,51,67,45,67,56,53,95,84,47,62,43,100,86,73,44,42,68,50,79,58,77,53,68,75,35,70,44,60,44,35,39,52,69,35,55,77,45,59,53,45,78,47,80,47,76,48,70,59,47,34,72,67,35,40,88,80,70,44,91,45,65,68,63,38,75,47,79,48,76,34,81,38,54,78,63,44,68,50,73,46,79,26,95,89